Protein AF-0000000080771345 (afdb_homodimer)

Secondary structure (DSSP, 8-state):
-----HHHHHHHHHHHTT--GGGS----TTS-EEEEETTEEEEEEEEETTEEEEEEEEES-HHHHHHHHHHHHHHHHTS--TTBGGG--EEEEETTEEEEEEEBPGGGGSSHHHHHHHHHHHHHHHHHHHHHHH-/-----HHHHHHHHHHHTT--GGGS----TTS-EEEEETTEEEEEEEEETTEEEEEEEEES-HHHHHHHHHHHHHHHHTS--TTBGGG--EEEEETTEEEEEEEBPGGGGSSHHHHHHHHHHHHHHHHHHHHHHH-

Foldseek 3Di:
DCLPLVLVLQLLLCVVVVHHSVVFPDDGSQDWGWADDDPFFTWTWHDDPPWIKIKGWLDLQAVVLCVVQVVVVVVLQPDADDQAVVRGWDWDADNNTIMIMGTGDPVLSPHSNSVNVNVVSVVVSRVSVNVRSVD/DCLPQVLVLQLLLCVVVVHHSVVFPDDGLQDWGWADDDPFFTWIWHDDPPWIKIKGWLDLQAVVLCVVQVVVVVVLQPDADDQAVVRGWDWDADNNTIMIMGTGDPVLSPHSNSVNVVVVSVVVSRVSVNVRSVD

pLDDT: mean 89.93, std 12.5, range [26.98, 98.56]

Nearest PDB structures (foldseek):
  2fm8-assembly1_A  TM=9.573E-01  e=8.102E-16  Salmonella enterica subsp. enterica serovar Typhimurium
  2fm8-assembly1_B  TM=9.470E-01  e=8.871E-13  Salmonella enterica subsp. enterica serovar Typhimurium
  1ry9-assembly2_D  TM=8.891E-01  e=4.883E-12  Shigella flexneri
  2xga-assembly1_B  TM=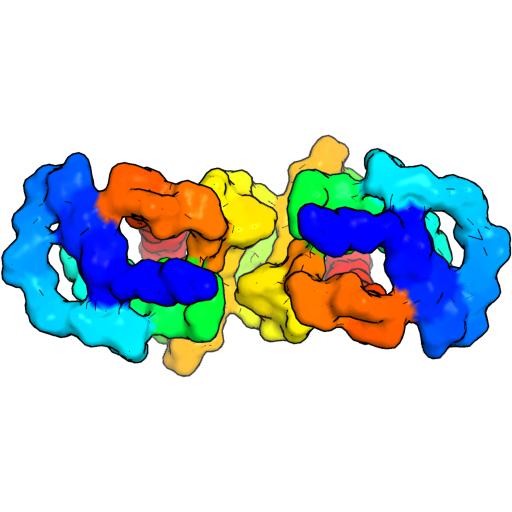8.847E-01  e=2.688E-11  Shigella flexneri
  2xga-assembly1_A  TM=8.914E-01  e=6.494E-11  Shigella flexneri

InterPro domains:
  IPR003065 Surface presentation of antigens protein SpaK [PF03519] (18-94)
  IPR003065 Surface presentation of antigens protein SpaK [PR01305] (18-31)
  IPR003065 Surface presentation of antigens protein SpaK [PR01305] (31-41)
  IPR003065 Surface presentation of antigens protein SpaK [PR01305] (41-55)
  IPR003065 Surface presentation of antigens protein SpaK [PR01305] (98-111)
  IPR003065 Surface presentation of antigens protein SpaK [PR01305] (111-123)

Solvent-accessible surface area (backbone atoms only — not comparable to full-atom values): 14423 Å² total; per-residue (Å²): 125,91,71,64,48,54,36,58,42,51,38,39,12,34,43,69,72,71,40,68,44,83,76,51,66,93,60,53,60,84,41,73,43,75,45,82,48,87,97,46,62,43,42,31,39,33,58,59,90,93,40,43,34,40,35,32,61,70,41,73,54,22,68,60,40,42,70,73,35,18,52,63,51,46,54,58,37,46,37,85,28,93,48,22,47,88,32,32,51,46,56,39,77,55,95,51,19,23,30,44,36,31,40,48,27,71,79,34,65,72,43,22,64,42,30,30,53,37,51,51,50,48,49,54,52,48,51,55,50,42,56,56,62,75,96,132,83,75,64,48,53,39,58,41,50,38,40,12,33,43,70,72,71,42,70,45,83,76,51,68,93,61,53,58,83,41,72,43,76,44,82,50,86,96,45,62,43,41,33,38,34,57,60,89,94,41,42,36,40,36,31,60,69,40,72,54,20,67,60,40,43,70,74,33,18,52,64,52,46,54,59,38,45,38,83,30,93,48,22,48,90,33,31,52,45,56,40,77,56,95,51,19,24,27,44,35,31,41,49,28,71,78,33,65,73,44,21,64,42,30,31,52,37,52,52,50,49,50,54,51,49,53,54,50,41,55,55,61,73,98

Radius of gyration: 19.74 Å; Cα contacts (8 Å, |Δi|>4): 468; chains: 2; bounding box: 44×57×41 Å

Structure (mmCIF, N/CA/C/O backbone):
data_AF-0000000080771345-model_v1
#
loop_
_entity.id
_entity.type
_entity.pdbx_description
1 polymer 'Surface presentation of antigens, secretory protein'
#
loop_
_atom_site.group_PDB
_atom_site.id
_atom_site.type_symbol
_atom_site.label_atom_id
_atom_site.label_alt_id
_atom_site.label_comp_id
_atom_site.label_asym_id
_atom_site.label_entity_id
_atom_site.label_seq_id
_atom_site.pdbx_PDB_ins_code
_atom_site.Cartn_x
_atom_site.Cartn_y
_atom_site.Cartn_z
_atom_site.occupancy
_atom_site.B_iso_or_equiv
_atom_site.auth_seq_id
_atom_site.auth_comp_id
_atom_site.auth_asym_id
_atom_site.auth_atom_id
_atom_site.pdbx_PDB_model_num
ATOM 1 N N . MET A 1 1 ? -24.156 6.449 2.49 1 27.22 1 MET A N 1
ATOM 2 C CA . MET A 1 1 ? -23.562 6.105 3.779 1 27.22 1 MET A CA 1
ATOM 3 C C . MET A 1 1 ? -22.734 7.27 4.32 1 27.22 1 MET A C 1
ATOM 5 O O . MET A 1 1 ? -22.438 8.227 3.596 1 27.22 1 MET A O 1
ATOM 9 N N . PHE A 1 2 ? -22 7.094 5.535 1 37.47 2 PHE A N 1
ATOM 10 C CA . PHE A 1 2 ? -21.469 8.086 6.465 1 37.47 2 PHE A CA 1
ATOM 11 C C . PHE A 1 2 ? -20.422 8.969 5.785 1 37.47 2 PHE A C 1
ATOM 13 O O . PHE A 1 2 ? -19.25 8.617 5.738 1 37.47 2 PHE A O 1
ATOM 20 N N . LYS A 1 3 ? -20.844 9.43 4.578 1 47.53 3 LYS A N 1
ATOM 21 C CA . LYS A 1 3 ? -19.938 10.383 3.943 1 47.53 3 LYS A CA 1
ATOM 22 C C . LYS A 1 3 ? -19.5 11.469 4.922 1 47.53 3 LYS A C 1
ATOM 24 O O . LYS A 1 3 ? -20.25 12.406 5.191 1 47.53 3 LYS A O 1
ATOM 29 N N . GLN A 1 4 ? -18.969 11.008 6.098 1 56.31 4 GLN A N 1
ATOM 30 C CA . GLN A 1 4 ? -18.516 11.969 7.098 1 56.31 4 GLN A CA 1
ATOM 31 C C . GLN A 1 4 ? -17.828 13.156 6.438 1 56.31 4 GLN A C 1
ATOM 33 O O . GLN A 1 4 ? -17.062 12.992 5.492 1 56.31 4 GLN A O 1
ATOM 38 N N . ASP A 1 5 ? -18.5 14.211 6.59 1 81 5 ASP A N 1
ATOM 39 C CA . ASP A 1 5 ? -17.891 15.516 6.355 1 81 5 ASP A CA 1
ATOM 40 C C . ASP A 1 5 ? -16.422 15.531 6.812 1 81 5 ASP A C 1
ATOM 42 O O . ASP A 1 5 ? -16.141 15.523 8.008 1 81 5 ASP A O 1
ATOM 46 N N . ILE A 1 6 ? -15.57 15.195 5.926 1 87.06 6 ILE A N 1
ATOM 47 C CA . ILE A 1 6 ? -14.156 15.102 6.254 1 87.06 6 ILE A CA 1
ATOM 48 C C . ILE A 1 6 ? -13.711 16.375 6.984 1 87.06 6 ILE A C 1
ATOM 50 O O . ILE A 1 6 ? -12.844 16.312 7.859 1 87.06 6 ILE A O 1
ATOM 54 N N . ALA A 1 7 ? -14.297 17.453 6.609 1 86.06 7 ALA A N 1
ATOM 55 C CA . ALA A 1 7 ? -13.984 18.719 7.293 1 86.06 7 ALA A CA 1
ATOM 56 C C . ALA A 1 7 ? -14.312 18.625 8.781 1 86.06 7 ALA A C 1
ATOM 58 O O . ALA A 1 7 ? -13.516 19.031 9.625 1 86.06 7 ALA A O 1
ATOM 59 N N . GLN A 1 8 ? -15.492 18.188 9.008 1 86.75 8 GLN A N 1
ATOM 60 C CA . GLN A 1 8 ? -15.914 18.031 10.398 1 86.75 8 GLN A CA 1
ATOM 61 C C . GLN A 1 8 ? -15.039 17.016 11.125 1 86.75 8 GLN A C 1
ATOM 63 O O . GLN A 1 8 ? -14.719 17.188 12.305 1 86.75 8 GLN A O 1
ATOM 68 N N . LEU A 1 9 ? -14.734 15.938 10.469 1 90.62 9 LEU A N 1
ATOM 69 C CA . LEU A 1 9 ? -13.867 14.922 11.055 1 90.62 9 LEU A CA 1
ATOM 70 C C . LEU A 1 9 ? -12.508 15.508 11.422 1 90.62 9 LEU A C 1
ATOM 72 O O . LEU A 1 9 ? -12 15.258 12.516 1 90.62 9 LEU A O 1
ATOM 76 N N . VAL A 1 10 ? -11.914 16.297 10.586 1 91.38 10 VAL A N 1
ATOM 77 C CA . VAL A 1 10 ? -10.617 16.922 10.82 1 91.38 10 VAL A CA 1
ATOM 78 C C . VAL A 1 10 ? -10.727 17.891 11.992 1 91.38 10 VAL A C 1
ATOM 80 O O . VAL A 1 10 ? -9.875 17.906 12.891 1 91.38 10 VAL A O 1
ATOM 83 N N . ARG A 1 11 ? -11.766 18.656 11.977 1 89.5 11 ARG A N 1
ATOM 84 C CA . ARG A 1 11 ? -11.984 19.594 13.07 1 89.5 11 ARG A CA 1
ATOM 85 C C . ARG A 1 11 ? -12.055 18.875 14.414 1 89.5 11 ARG A C 1
ATOM 87 O O . ARG A 1 11 ? -11.43 19.281 15.383 1 89.5 11 ARG A O 1
ATOM 94 N N . SER A 1 12 ? -12.836 17.875 14.43 1 90.88 12 SER A N 1
ATOM 95 C CA . SER A 1 12 ? -13 17.078 15.648 1 90.88 12 SER A CA 1
ATOM 96 C C . SER A 1 12 ? -11.68 16.453 16.094 1 90.88 12 SER A C 1
ATOM 98 O O . SER A 1 12 ? -11.375 16.406 17.281 1 90.88 12 SER A O 1
ATOM 100 N N . ALA A 1 13 ? -10.922 15.961 15.188 1 93.12 13 ALA A N 1
ATOM 101 C CA . ALA A 1 13 ? -9.617 15.375 15.484 1 93.12 13 ALA A CA 1
ATOM 102 C C . ALA A 1 13 ? -8.672 16.406 16.094 1 93.12 13 ALA A C 1
ATOM 104 O O . ALA A 1 13 ? -7.957 16.094 17.062 1 93.12 13 ALA A O 1
ATOM 105 N N . LEU A 1 14 ? -8.656 17.578 15.531 1 90.5 14 LEU A N 1
ATOM 106 C CA . LEU A 1 14 ? -7.785 18.625 16.047 1 90.5 14 LEU A CA 1
ATOM 107 C C . LEU A 1 14 ? -8.203 19.047 17.453 1 90.5 14 LEU A C 1
ATOM 109 O O . LEU A 1 14 ? -7.348 19.297 18.297 1 90.5 14 LEU A O 1
ATOM 113 N N . GLN A 1 15 ? -9.43 19.094 17.609 1 90.25 15 GLN A N 1
ATOM 114 C CA . GLN A 1 15 ? -9.93 19.391 18.953 1 90.25 15 GLN A CA 1
ATOM 115 C C . GLN A 1 15 ? -9.469 18.359 19.969 1 90.25 15 GLN A C 1
ATOM 117 O O . GLN A 1 15 ? -9.047 18.703 21.062 1 90.25 15 GLN A O 1
ATOM 122 N N . GLU A 1 16 ? -9.523 17.109 19.656 1 91.12 16 GLU A N 1
ATOM 123 C CA . GLU A 1 16 ? -9.062 16.031 20.5 1 91.12 16 GLU A CA 1
ATOM 124 C C . GLU A 1 16 ? -7.586 16.188 20.859 1 91.12 16 GLU A C 1
ATOM 126 O O . GLU A 1 16 ? -7.148 15.766 21.922 1 91.12 16 GLU A O 1
ATOM 131 N N . SER A 1 17 ? -6.855 16.781 19.969 1 88.44 17 SER A N 1
ATOM 132 C CA . SER A 1 17 ? -5.414 16.938 20.141 1 88.44 17 SER A CA 1
ATOM 133 C C . SER A 1 17 ? -5.078 18.219 20.875 1 88.44 17 SER A C 1
ATOM 135 O O . SER A 1 17 ? -3.906 18.516 21.125 1 88.44 17 SER A O 1
ATOM 137 N N . GLY A 1 18 ? -6.066 18.969 21.172 1 87.06 18 GLY A N 1
ATOM 138 C CA . GLY A 1 18 ? -5.859 20.203 21.891 1 87.06 18 GLY A CA 1
ATOM 139 C C . GLY A 1 18 ? -5.594 21.391 20.984 1 87.06 18 GLY A C 1
ATOM 140 O O . GLY A 1 18 ? -5.113 22.438 21.422 1 87.06 18 GLY A O 1
ATOM 141 N N . CYS A 1 19 ? -5.812 21.203 19.75 1 84.38 19 CYS A N 1
ATOM 142 C CA . CYS A 1 19 ? -5.652 22.281 18.781 1 84.38 19 CYS A CA 1
ATOM 143 C C . CYS A 1 19 ? -6.961 23.047 18.594 1 84.38 19 CYS A C 1
ATOM 145 O O . CYS A 1 19 ? -8.039 22.453 18.703 1 84.38 19 CYS A O 1
ATOM 147 N N . ASP A 1 20 ? -6.809 24.312 18.328 1 76.75 20 ASP A N 1
ATOM 148 C CA . ASP A 1 20 ? -7.98 25.141 18.078 1 76.75 20 ASP A CA 1
ATOM 149 C C . ASP A 1 20 ? -8.453 25 16.641 1 76.75 20 ASP A C 1
ATOM 151 O O . ASP A 1 20 ? -7.77 25.438 15.711 1 76.75 20 ASP A O 1
ATOM 155 N N . PRO A 1 21 ? -9.594 24.484 16.453 1 70.38 21 PRO A N 1
ATOM 156 C CA . PRO A 1 21 ? -10.078 24.25 15.094 1 70.38 21 PRO A CA 1
ATOM 157 C C . PRO A 1 21 ? -10.398 25.531 14.352 1 70.38 21 PRO A C 1
ATOM 159 O O . PRO A 1 21 ? -10.539 25.531 13.125 1 70.38 21 PRO A O 1
ATOM 162 N N . SER A 1 22 ? -10.617 26.562 15.078 1 68.25 22 SER A N 1
ATOM 163 C CA . SER A 1 22 ? -10.883 27.844 14.43 1 68.25 22 SER A CA 1
ATOM 164 C C . SER A 1 22 ? -9.742 28.234 13.484 1 68.25 22 SER A C 1
ATOM 166 O O . SER A 1 22 ? -9.906 29.109 12.633 1 68.25 22 SER A O 1
ATOM 168 N N . LEU A 1 23 ? -8.672 27.516 13.703 1 64.56 23 LEU A N 1
ATOM 169 C CA . LEU A 1 23 ? -7.516 27.766 12.852 1 64.56 23 LEU A CA 1
ATOM 170 C C . LEU A 1 23 ? -7.719 27.156 11.469 1 64.56 23 LEU A C 1
ATOM 172 O O . LEU A 1 23 ? -6.977 27.469 10.531 1 64.56 23 LEU A O 1
ATOM 176 N N . LEU A 1 24 ? -8.719 26.359 11.438 1 66.44 24 LEU A N 1
ATOM 177 C CA . LEU A 1 24 ? -9.055 25.766 10.148 1 66.44 24 LEU A CA 1
ATOM 178 C C . LEU A 1 24 ? -10.109 26.594 9.422 1 66.44 24 LEU A C 1
ATOM 180 O O . LEU A 1 24 ? -11.031 27.109 10.047 1 66.44 24 LEU A O 1
ATOM 184 N N . GLY A 1 25 ? -9.758 27.328 8.375 1 60.53 25 GLY A N 1
ATOM 185 C CA . GLY A 1 25 ? -10.789 28 7.605 1 60.53 25 GLY A CA 1
ATOM 186 C C . GLY A 1 25 ? -11.922 27.078 7.207 1 60.53 25 GLY A C 1
ATOM 187 O O . GLY A 1 25 ? -11.961 25.906 7.629 1 60.53 25 GLY A O 1
ATOM 188 N N . PRO A 1 26 ? -12.945 27.688 6.543 1 59.94 26 PRO A N 1
ATOM 189 C CA . PRO A 1 26 ? -14.047 26.875 6.027 1 59.94 26 PRO A CA 1
ATOM 190 C C . PRO A 1 26 ? -13.562 25.703 5.168 1 59.94 26 PRO A C 1
ATOM 192 O O . PRO A 1 26 ? -12.695 25.891 4.309 1 59.94 26 PRO A O 1
ATOM 195 N N . LEU A 1 27 ? -13.719 24.562 5.746 1 63.62 27 LEU A N 1
ATOM 196 C CA . LEU A 1 27 ? -13.312 23.359 5.012 1 63.62 27 LEU A CA 1
ATOM 197 C C . LEU A 1 27 ? -14.492 22.766 4.262 1 63.62 27 LEU A C 1
ATOM 199 O O . LEU A 1 27 ? -15.594 22.656 4.809 1 63.62 27 LEU A O 1
ATOM 203 N N . ASP A 1 28 ? -14.453 22.812 2.938 1 62.47 28 ASP A N 1
ATOM 204 C CA . ASP A 1 28 ? -15.477 22.109 2.166 1 62.47 28 ASP A CA 1
ATOM 205 C C . ASP A 1 28 ? -15.117 20.641 1.982 1 62.47 28 ASP A C 1
ATOM 207 O O . ASP A 1 28 ? -13.938 20.281 1.956 1 62.47 28 ASP A O 1
ATOM 211 N N . ASN A 1 29 ? -16.172 19.781 2.133 1 63.44 29 ASN A N 1
ATOM 212 C CA . ASN A 1 29 ? -16.047 18.328 2.033 1 63.44 29 ASN A CA 1
ATOM 213 C C . ASN A 1 29 ? -15.367 17.906 0.734 1 63.44 29 ASN A C 1
ATOM 215 O O . ASN A 1 29 ? -14.914 16.766 0.604 1 63.44 29 ASN A O 1
ATOM 219 N N . HIS A 1 30 ? -15.312 18.797 -0.207 1 66.56 30 HIS A N 1
ATOM 220 C CA . HIS A 1 30 ? -14.844 18.391 -1.527 1 66.56 30 HIS A CA 1
ATOM 221 C C . HIS A 1 30 ? -13.414 18.859 -1.771 1 66.56 30 HIS A C 1
ATOM 223 O O . HIS A 1 30 ? -12.812 18.531 -2.795 1 66.56 30 HIS A O 1
ATOM 229 N N . SER A 1 31 ? -12.938 19.5 -0.666 1 73.75 31 SER A N 1
ATOM 230 C CA . SER A 1 31 ? -11.617 20.078 -0.919 1 73.75 31 SER A CA 1
ATOM 231 C C . SER A 1 31 ? -10.539 19.359 -0.122 1 73.75 31 SER A C 1
ATOM 233 O O . SER A 1 31 ? -10.844 18.672 0.858 1 73.75 31 SER A O 1
ATOM 235 N N . THR A 1 32 ? -9.438 19.359 -0.693 1 86.12 32 THR A N 1
ATOM 236 C CA . THR A 1 32 ? -8.258 18.938 0.049 1 86.12 32 THR A CA 1
ATOM 237 C C . THR A 1 32 ? -7.945 19.906 1.181 1 86.12 32 THR A C 1
ATOM 239 O O . THR A 1 32 ? -7.906 21.125 0.969 1 86.12 32 THR A O 1
ATOM 242 N N . ILE A 1 33 ? -7.934 19.453 2.422 1 88.75 33 ILE A N 1
ATOM 243 C CA . ILE A 1 33 ? -7.559 20.234 3.596 1 88.75 33 ILE A CA 1
ATOM 244 C C . ILE A 1 33 ? -6.051 20.156 3.807 1 88.75 33 ILE A C 1
ATOM 246 O O . ILE A 1 33 ? -5.465 19.078 3.775 1 88.75 33 ILE A O 1
ATOM 250 N N . ALA A 1 34 ? -5.461 21.312 3.967 1 91 34 ALA A N 1
ATOM 251 C CA . ALA A 1 34 ? -4.031 21.359 4.266 1 91 34 ALA A CA 1
ATOM 252 C C . ALA A 1 34 ? -3.789 21.734 5.727 1 91 34 ALA A C 1
ATOM 254 O O . ALA A 1 34 ? -4.332 22.734 6.211 1 91 34 ALA A O 1
ATOM 255 N N . LEU A 1 35 ? -3.068 20.891 6.426 1 90.44 35 LEU A N 1
ATOM 256 C CA . LEU A 1 35 ? -2.641 21.172 7.793 1 90.44 35 LEU A CA 1
ATOM 257 C C . LEU A 1 35 ? -1.173 21.594 7.828 1 90.44 35 LEU A C 1
ATOM 259 O O . LEU A 1 35 ? -0.29 20.797 7.508 1 90.44 35 LEU A O 1
ATOM 263 N N . ASP A 1 36 ? -0.951 22.781 8.188 1 88 36 ASP A N 1
ATOM 264 C CA . ASP A 1 36 ? 0.416 23.297 8.242 1 88 36 ASP A CA 1
ATOM 265 C C . ASP A 1 36 ? 1.082 22.922 9.57 1 88 36 ASP A C 1
ATOM 267 O O . ASP A 1 36 ? 0.494 23.109 10.641 1 88 36 ASP A O 1
ATOM 271 N N . LEU A 1 37 ? 2.246 22.328 9.508 1 83.75 37 LEU A N 1
ATOM 272 C CA . LEU A 1 37 ? 3.014 21.891 10.664 1 83.75 37 LEU A CA 1
ATOM 273 C C . LEU A 1 37 ? 4.293 22.703 10.812 1 83.75 37 LEU A C 1
ATOM 275 O O . LEU A 1 37 ? 4.73 23.359 9.867 1 83.75 37 LEU A O 1
ATOM 279 N N . HIS A 1 38 ? 4.703 22.547 12.062 1 81.31 38 HIS A N 1
ATOM 280 C CA . HIS A 1 38 ? 5.965 23.25 12.297 1 81.31 38 HIS A CA 1
ATOM 281 C C . HIS A 1 38 ? 7.141 22.453 11.742 1 81.31 38 HIS A C 1
ATOM 283 O O . HIS A 1 38 ? 7.336 21.281 12.086 1 81.31 38 HIS A O 1
ATOM 289 N N . ASP A 1 39 ? 7.918 23.016 10.836 1 89 39 ASP A N 1
ATOM 290 C CA . ASP A 1 39 ? 9.195 22.531 10.328 1 89 39 ASP A CA 1
ATOM 291 C C . ASP A 1 39 ? 9.016 21.266 9.516 1 89 39 ASP A C 1
ATOM 293 O O . ASP A 1 39 ? 9.953 20.469 9.375 1 89 39 ASP A O 1
ATOM 297 N N . LEU A 1 40 ? 7.828 20.906 9.25 1 93.06 40 LEU A N 1
ATOM 298 C CA . LEU A 1 40 ? 7.527 19.75 8.391 1 93.06 40 LEU A CA 1
ATOM 299 C C . LEU A 1 40 ? 6.605 20.156 7.246 1 93.06 40 LEU A C 1
ATOM 301 O O . LEU A 1 40 ? 5.93 21.188 7.324 1 93.06 40 LEU A O 1
ATOM 305 N N . PRO A 1 41 ? 6.656 19.328 6.168 1 95.19 41 PRO A N 1
ATOM 306 C CA . PRO A 1 41 ? 5.684 19.594 5.102 1 95.19 41 PRO A CA 1
ATOM 307 C C . PRO A 1 41 ? 4.238 19.547 5.598 1 95.19 41 PRO A C 1
ATOM 309 O O . PRO A 1 41 ? 3.941 18.844 6.57 1 95.19 41 PRO A O 1
ATOM 312 N N . SER A 1 42 ? 3.391 20.281 4.887 1 94.06 42 SER A N 1
ATOM 313 C CA . SER A 1 42 ? 1.968 20.25 5.211 1 94.06 42 SER A CA 1
ATOM 314 C C . SER A 1 42 ? 1.381 18.859 4.977 1 94.06 42 SER A C 1
ATOM 316 O O . SER A 1 42 ? 1.728 18.188 4 1 94.06 42 SER A O 1
ATOM 318 N N . ILE A 1 43 ? 0.536 18.469 5.906 1 95.62 43 ILE A N 1
ATOM 319 C CA . ILE A 1 43 ? -0.26 17.266 5.684 1 95.62 43 ILE A CA 1
ATOM 320 C C . ILE A 1 43 ? -1.549 17.641 4.953 1 95.62 43 ILE A C 1
ATOM 322 O O . ILE A 1 43 ? -2.25 18.578 5.344 1 95.62 43 ILE A O 1
ATOM 326 N N . HIS A 1 44 ? -1.826 16.969 3.902 1 94.56 44 HIS A N 1
ATOM 327 C CA . HIS A 1 44 ? -3.068 17.141 3.158 1 94.56 44 HIS A CA 1
ATOM 328 C C . HIS A 1 44 ? -4.051 16.016 3.451 1 94.56 44 HIS A C 1
ATOM 330 O O . HIS A 1 44 ? -3.656 14.852 3.559 1 94.56 44 HIS A O 1
ATOM 336 N N . VAL A 1 45 ? -5.277 16.391 3.607 1 94.25 45 VAL A N 1
ATOM 337 C CA . VAL A 1 45 ? -6.375 15.453 3.824 1 94.25 45 VAL A CA 1
ATOM 338 C C . VAL A 1 45 ? -7.402 15.594 2.705 1 94.25 45 VAL A C 1
ATOM 340 O O . VAL A 1 45 ? -7.902 16.688 2.451 1 94.25 45 VAL A O 1
ATOM 343 N N . ALA A 1 46 ? -7.684 14.484 2.043 1 92 46 ALA A N 1
ATOM 344 C CA . ALA A 1 46 ? -8.656 14.57 0.954 1 92 46 ALA A CA 1
ATOM 345 C C . ALA A 1 46 ? -9.578 13.352 0.949 1 92 46 ALA A C 1
ATOM 347 O O . ALA A 1 46 ? -9.133 12.227 1.202 1 92 46 ALA A O 1
ATOM 348 N N . ALA A 1 47 ? -10.766 13.672 0.684 1 89.19 47 ALA A N 1
ATOM 349 C CA . ALA A 1 47 ? -11.742 12.617 0.423 1 89.19 47 ALA A CA 1
ATOM 350 C C . ALA A 1 47 ? -11.898 12.367 -1.075 1 89.19 47 ALA A C 1
ATOM 352 O O . ALA A 1 47 ? -12.07 13.305 -1.853 1 89.19 47 ALA A O 1
ATOM 353 N N . GLN A 1 48 ? -11.617 11.234 -1.508 1 83.75 48 GLN A N 1
ATOM 354 C CA . GLN A 1 48 ? -11.828 10.812 -2.889 1 83.75 48 GLN A CA 1
ATOM 355 C C . GLN A 1 48 ? -12.789 9.625 -2.957 1 83.75 48 GLN A C 1
ATOM 357 O O . GLN A 1 48 ? -12.391 8.492 -2.695 1 83.75 48 GLN A O 1
ATOM 362 N N . ASP A 1 49 ? -14.031 9.891 -3.332 1 77.5 49 ASP A N 1
ATOM 363 C CA . ASP A 1 49 ? -15.086 8.883 -3.314 1 77.5 49 ASP A CA 1
ATOM 364 C C . ASP A 1 49 ? -15.305 8.344 -1.904 1 77.5 49 ASP A C 1
ATOM 366 O O . ASP A 1 49 ? -15.633 9.102 -0.986 1 77.5 49 ASP A O 1
ATOM 370 N N . ASP A 1 50 ? -15.039 7.137 -1.662 1 78.69 50 ASP A N 1
ATOM 371 C CA . ASP A 1 50 ? -15.305 6.555 -0.349 1 78.69 50 ASP A CA 1
ATOM 372 C C . ASP A 1 50 ? -14.008 6.391 0.449 1 78.69 50 ASP A C 1
ATOM 374 O O . ASP A 1 50 ? -14.016 5.793 1.526 1 78.69 50 ASP A O 1
ATOM 378 N N . ASP A 1 51 ? -13.008 7.047 -0.093 1 89.94 51 ASP A N 1
ATOM 379 C CA . ASP A 1 51 ? -11.703 6.883 0.539 1 89.94 51 ASP A CA 1
ATOM 380 C C . ASP A 1 51 ? -11.203 8.203 1.12 1 89.94 51 ASP A C 1
ATOM 382 O O . ASP A 1 51 ? -11.578 9.281 0.646 1 89.94 51 ASP A O 1
ATOM 386 N N . VAL A 1 52 ? -10.523 8.117 2.223 1 94.31 52 VAL A N 1
ATOM 387 C CA . VAL A 1 52 ? -9.844 9.289 2.781 1 94.31 52 VAL A CA 1
ATOM 388 C C . VAL A 1 52 ? -8.336 9.078 2.727 1 94.31 52 VAL A C 1
ATOM 390 O O . VAL A 1 52 ? -7.824 8.047 3.164 1 94.31 52 VAL A O 1
ATOM 393 N N . TRP A 1 53 ? -7.699 10.07 2.193 1 96.44 53 TRP A N 1
ATOM 394 C CA . TRP A 1 53 ? -6.258 9.992 2.002 1 96.44 53 TRP A CA 1
ATOM 395 C C . TRP A 1 53 ? -5.539 11.055 2.83 1 96.44 53 TRP A C 1
ATOM 397 O O . TRP A 1 53 ? -6.008 12.188 2.939 1 96.44 53 TRP A O 1
ATOM 407 N N . LEU A 1 54 ? -4.426 10.68 3.404 1 97.19 54 LEU A N 1
ATOM 408 C CA . LEU A 1 54 ? -3.414 11.594 3.924 1 97.19 54 LEU A CA 1
ATOM 409 C C . LEU A 1 54 ? -2.172 11.594 3.037 1 97.19 54 LEU A C 1
ATOM 411 O O . LEU A 1 54 ? -1.72 10.539 2.6 1 97.19 54 LEU A O 1
ATOM 415 N N . TRP A 1 55 ? -1.649 12.742 2.738 1 97.88 55 TRP A N 1
ATOM 416 C CA . TRP A 1 55 ? -0.397 12.75 1.988 1 97.88 55 TRP A CA 1
ATOM 417 C C . TRP A 1 55 ? 0.388 14.031 2.264 1 97.88 55 TRP A C 1
ATOM 419 O O . TRP A 1 55 ? -0.161 15.008 2.783 1 97.88 55 TRP A O 1
ATOM 429 N N . ALA A 1 56 ? 1.673 14.008 2.051 1 97.56 56 ALA A N 1
ATOM 430 C CA . ALA A 1 56 ? 2.596 15.133 2.189 1 97.56 56 ALA A CA 1
ATOM 431 C C . ALA A 1 56 ? 3.74 15.031 1.187 1 97.56 56 ALA A C 1
ATOM 433 O O . ALA A 1 56 ? 4.176 13.93 0.845 1 97.56 56 ALA A O 1
ATOM 434 N N . THR A 1 57 ? 4.141 16.141 0.723 1 97.69 57 THR A N 1
ATOM 435 C CA . THR A 1 57 ? 5.293 16.172 -0.168 1 97.69 57 THR A CA 1
ATOM 436 C C . THR A 1 57 ? 6.594 16.125 0.629 1 97.69 57 THR A C 1
ATOM 438 O O . THR A 1 57 ? 6.867 17 1.441 1 97.69 57 THR A O 1
ATOM 441 N N . LEU A 1 58 ? 7.406 15.125 0.357 1 97.69 58 LEU A N 1
ATOM 442 C CA . LEU A 1 58 ? 8.656 14.961 1.086 1 97.69 58 LEU A CA 1
ATOM 443 C C . LEU A 1 58 ? 9.75 15.852 0.503 1 97.69 58 LEU A C 1
ATOM 445 O O . LEU A 1 58 ? 10.555 16.422 1.244 1 97.69 58 LEU A O 1
ATOM 449 N N . THR A 1 59 ? 9.766 15.938 -0.751 1 96.88 59 THR A N 1
ATOM 450 C CA . THR A 1 59 ? 10.773 16.719 -1.465 1 96.88 59 THR A CA 1
ATOM 451 C C . THR A 1 59 ? 10.336 16.984 -2.9 1 96.88 59 THR A C 1
ATOM 453 O O . THR A 1 59 ? 9.555 16.219 -3.471 1 96.88 59 THR A O 1
ATOM 456 N N . GLU A 1 60 ? 10.844 18.016 -3.49 1 95.88 60 GLU A N 1
ATOM 457 C CA . GLU A 1 60 ? 10.594 18.344 -4.891 1 95.88 60 GLU A CA 1
ATOM 458 C C . GLU A 1 60 ? 11.57 17.625 -5.812 1 95.88 60 GLU A C 1
ATOM 460 O O . GLU A 1 60 ? 11.43 17.672 -7.035 1 95.88 60 GLU A O 1
ATOM 465 N N . HIS A 1 61 ? 12.5 16.953 -5.191 1 95.56 61 HIS A N 1
ATOM 466 C CA . HIS A 1 61 ? 13.508 16.203 -5.93 1 95.56 61 HIS A CA 1
ATOM 467 C C . HIS A 1 61 ? 13.305 14.695 -5.762 1 95.56 61 HIS A C 1
ATOM 469 O O . HIS A 1 61 ? 14.203 14 -5.289 1 95.56 61 HIS A O 1
ATOM 475 N N . GLY A 1 62 ? 12.211 14.305 -6.25 1 95.31 62 GLY A N 1
ATOM 476 C CA . GLY A 1 62 ? 11.75 12.945 -5.996 1 95.31 62 GLY A CA 1
ATOM 477 C C . GLY A 1 62 ? 12.656 11.891 -6.598 1 95.31 62 GLY A C 1
ATOM 478 O O . GLY A 1 62 ? 13.062 10.945 -5.914 1 95.31 62 GLY A O 1
ATOM 479 N N . ASP A 1 63 ? 13.016 12.078 -7.871 1 94.38 63 ASP A N 1
ATOM 480 C CA . ASP A 1 63 ? 13.828 11.078 -8.555 1 94.38 63 ASP A CA 1
ATOM 481 C C . ASP A 1 63 ? 15.172 10.883 -7.852 1 94.38 63 ASP A C 1
ATOM 483 O O . ASP A 1 63 ? 15.617 9.75 -7.66 1 94.38 63 ASP A O 1
ATOM 487 N N . ALA A 1 64 ? 15.711 11.945 -7.527 1 94.44 64 ALA A N 1
ATOM 488 C CA . ALA A 1 64 ? 17 11.883 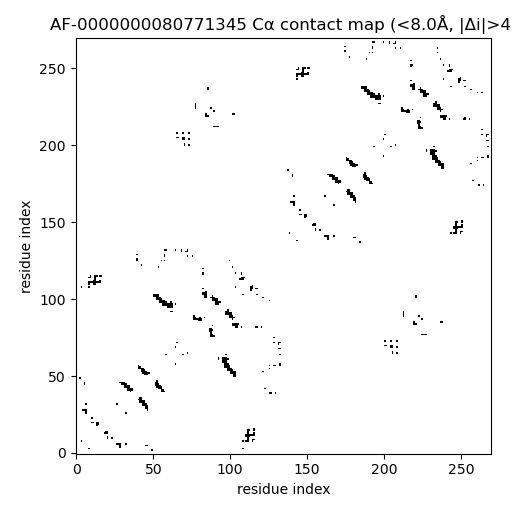-6.848 1 94.44 64 ALA A CA 1
ATOM 489 C C . ALA A 1 64 ? 16.891 11.211 -5.484 1 94.44 64 ALA A C 1
ATOM 491 O O . ALA A 1 64 ? 17.734 10.398 -5.109 1 94.44 64 ALA A O 1
ATOM 492 N N . ALA A 1 65 ? 15.836 11.57 -4.73 1 94.5 65 ALA A N 1
ATOM 493 C CA . ALA A 1 65 ? 15.625 10.984 -3.406 1 94.5 65 ALA A CA 1
ATOM 494 C C . ALA A 1 65 ? 15.453 9.477 -3.494 1 94.5 65 ALA A C 1
ATOM 496 O O . ALA A 1 65 ? 16.062 8.727 -2.723 1 94.5 65 ALA A O 1
ATOM 497 N N . VAL A 1 66 ? 14.695 9.055 -4.418 1 93.5 66 VAL A N 1
ATOM 498 C CA . VAL A 1 66 ? 14.43 7.633 -4.605 1 93.5 66 VAL A CA 1
ATOM 499 C C . VAL A 1 66 ? 15.727 6.914 -4.977 1 93.5 66 VAL A C 1
ATOM 501 O O . VAL A 1 66 ? 16.047 5.871 -4.41 1 93.5 66 VAL A O 1
ATOM 504 N N . ALA A 1 67 ? 16.438 7.453 -5.875 1 91.38 67 ALA A N 1
ATOM 505 C CA . ALA A 1 67 ? 17.688 6.844 -6.328 1 91.38 67 ALA A CA 1
ATOM 506 C C . ALA A 1 67 ? 18.688 6.734 -5.184 1 91.38 67 ALA A C 1
ATOM 508 O O . ALA A 1 67 ? 19.406 5.738 -5.066 1 91.38 67 ALA A O 1
ATOM 509 N N . GLN A 1 68 ? 18.672 7.727 -4.41 1 94.19 68 GLN A N 1
ATOM 510 C CA . GLN A 1 68 ? 19.719 7.828 -3.396 1 94.19 68 GLN A CA 1
ATOM 511 C C . GLN A 1 68 ? 19.312 7.109 -2.111 1 94.19 68 GLN A C 1
ATOM 513 O O . GLN A 1 68 ? 20.172 6.641 -1.358 1 94.19 68 GLN A O 1
ATOM 518 N N . ARG A 1 69 ? 18 6.996 -1.848 1 96.38 69 ARG A N 1
ATOM 519 C CA . ARG A 1 69 ? 17.562 6.559 -0.526 1 96.38 69 ARG A CA 1
ATOM 520 C C . ARG A 1 69 ? 16.625 5.367 -0.628 1 96.38 69 ARG A C 1
ATOM 522 O O . ARG A 1 69 ? 15.883 5.066 0.316 1 96.38 69 ARG A O 1
ATOM 529 N N . ALA A 1 70 ? 16.672 4.66 -1.702 1 96.44 70 ALA A N 1
ATOM 530 C CA . ALA A 1 70 ? 15.688 3.611 -1.981 1 96.44 70 ALA A CA 1
ATOM 531 C C . ALA A 1 70 ? 15.695 2.547 -0.887 1 96.44 70 ALA A C 1
ATOM 533 O O . ALA A 1 70 ? 14.641 2.148 -0.394 1 96.44 70 ALA A O 1
ATOM 534 N N . PRO A 1 71 ? 16.922 2.074 -0.437 1 95.19 71 PRO A N 1
ATOM 535 C CA . PRO A 1 71 ? 16.891 1.024 0.583 1 95.19 71 PRO A CA 1
ATOM 536 C C . PRO A 1 71 ? 16.219 1.479 1.877 1 95.19 71 PRO A C 1
ATOM 538 O O . PRO A 1 71 ? 15.43 0.735 2.463 1 95.19 71 PRO A O 1
ATOM 541 N N . GLU A 1 72 ? 16.484 2.619 2.314 1 95.88 72 GLU A N 1
ATOM 542 C CA . GLU A 1 72 ? 15.914 3.145 3.551 1 95.88 72 GLU A CA 1
ATOM 543 C C . GLU A 1 72 ? 14.422 3.424 3.395 1 95.88 72 GLU A C 1
ATOM 545 O O . GLU A 1 72 ? 13.633 3.158 4.309 1 95.88 72 GLU A O 1
ATOM 550 N N . LEU A 1 73 ? 14.094 4.004 2.211 1 97.25 73 LEU A N 1
ATOM 551 C CA . LEU A 1 73 ? 12.695 4.301 1.951 1 97.25 73 LEU A CA 1
ATOM 552 C C . LEU A 1 73 ? 11.875 3.016 1.874 1 97.25 73 LEU A C 1
ATOM 554 O O . LEU A 1 73 ? 10.781 2.936 2.445 1 97.25 73 LEU A O 1
ATOM 558 N N . LEU A 1 74 ? 12.406 2.035 1.171 1 97.44 74 LEU A N 1
ATOM 559 C CA . LEU A 1 74 ? 11.727 0.75 1.062 1 97.44 74 LEU A CA 1
ATOM 560 C C . LEU A 1 74 ? 11.539 0.115 2.438 1 97.44 74 LEU A C 1
ATOM 562 O O . LEU A 1 74 ? 10.477 -0.434 2.732 1 97.44 74 LEU A O 1
ATOM 566 N N . ALA A 1 75 ? 12.531 0.162 3.258 1 95.5 75 ALA A N 1
ATOM 567 C CA . ALA A 1 75 ? 12.453 -0.377 4.613 1 95.5 75 ALA A CA 1
ATOM 568 C C . ALA A 1 75 ? 11.328 0.289 5.402 1 95.5 75 ALA A C 1
ATOM 570 O O . ALA A 1 75 ? 10.602 -0.376 6.145 1 95.5 75 ALA A O 1
ATOM 571 N N . LEU A 1 76 ? 11.172 1.554 5.281 1 96.44 76 LEU A N 1
ATOM 572 C CA . LEU A 1 76 ? 10.109 2.287 5.965 1 96.44 76 LEU A CA 1
ATOM 573 C C . LEU A 1 76 ? 8.742 1.849 5.469 1 96.44 76 LEU A C 1
ATOM 575 O O . LEU A 1 76 ? 7.812 1.685 6.266 1 96.44 76 LEU A O 1
ATOM 579 N N . LEU A 1 77 ? 8.664 1.654 4.152 1 97.62 77 LEU A N 1
ATOM 580 C CA . LEU A 1 77 ? 7.387 1.269 3.566 1 97.62 77 LEU A CA 1
ATOM 581 C C . LEU A 1 77 ? 6.988 -0.134 4.012 1 97.62 77 LEU A C 1
ATOM 583 O O . LEU A 1 77 ? 5.809 -0.494 3.953 1 97.62 77 LEU A O 1
ATOM 587 N N . MET A 1 78 ? 7.91 -0.965 4.367 1 97.38 78 MET A N 1
ATOM 588 C CA . MET A 1 78 ? 7.621 -2.352 4.715 1 97.38 78 MET A CA 1
ATOM 589 C C . MET A 1 78 ? 7.289 -2.482 6.199 1 97.38 78 MET A C 1
ATOM 591 O O . MET A 1 78 ? 6.949 -3.568 6.668 1 97.38 78 MET A O 1
ATOM 595 N N . GLN A 1 79 ? 7.324 -1.43 6.949 1 96.62 79 GLN A N 1
ATOM 596 C CA . GLN A 1 79 ? 6.895 -1.428 8.344 1 96.62 79 GLN A CA 1
ATOM 597 C C . GLN A 1 79 ? 5.371 -1.38 8.445 1 96.62 79 GLN A C 1
ATOM 599 O O . GLN A 1 79 ? 4.707 -0.762 7.613 1 96.62 79 GLN A O 1
ATOM 604 N N . ASP A 1 80 ? 4.926 -2.043 9.523 1 96.81 80 ASP A N 1
ATOM 605 C CA . ASP A 1 80 ? 3.482 -2.035 9.75 1 96.81 80 ASP A CA 1
ATOM 606 C C . ASP A 1 80 ? 2.982 -0.629 10.07 1 96.81 80 ASP A C 1
ATOM 608 O O . ASP A 1 80 ? 3.652 0.125 10.781 1 96.81 80 ASP A O 1
ATOM 612 N N . CYS A 1 81 ? 1.86 -0.299 9.508 1 97.75 81 CYS A N 1
ATOM 613 C CA . CYS A 1 81 ? 1.173 0.964 9.75 1 97.75 81 CYS A CA 1
ATOM 614 C C . CYS A 1 81 ? -0.283 0.727 10.133 1 97.75 81 CYS A C 1
ATOM 616 O O . CYS A 1 81 ? -1.131 0.51 9.266 1 97.75 81 CYS A O 1
ATOM 618 N N . GLY A 1 82 ? -0.613 0.913 11.352 1 97.25 82 GLY A N 1
ATOM 619 C CA . GLY A 1 82 ? -1.888 0.493 11.906 1 97.25 82 GLY A CA 1
ATOM 620 C C . GLY A 1 82 ? -3.053 1.348 11.445 1 97.25 82 GLY A C 1
ATOM 621 O O . GLY A 1 82 ? -4.207 0.927 11.523 1 97.25 82 GLY A O 1
ATOM 622 N N . TYR A 1 83 ? -2.836 2.535 11.016 1 97.88 83 TYR A N 1
ATOM 623 C CA . TYR A 1 83 ? -3.922 3.432 10.641 1 97.88 83 TYR A CA 1
ATOM 624 C C . TYR A 1 83 ? -4.156 3.396 9.133 1 97.88 83 TYR A C 1
ATOM 626 O O . TYR A 1 83 ? -5.137 3.955 8.633 1 97.88 83 TYR A O 1
ATOM 634 N N . ALA A 1 84 ? -3.289 2.775 8.328 1 98.12 84 ALA A N 1
ATOM 635 C CA . ALA A 1 84 ? -3.381 2.719 6.867 1 98.12 84 ALA A CA 1
ATOM 636 C C . ALA A 1 84 ? -4.109 1.457 6.414 1 98.12 84 ALA A C 1
ATOM 638 O O . ALA A 1 84 ? -3.855 0.366 6.93 1 98.12 84 ALA A O 1
ATOM 639 N N . GLN A 1 85 ? -5.004 1.647 5.488 1 95.75 85 GLN A N 1
ATOM 640 C CA . GLN A 1 85 ? -5.621 0.482 4.863 1 95.75 85 GLN A CA 1
ATOM 641 C C . GLN A 1 85 ? -4.574 -0.392 4.18 1 95.75 85 GLN A C 1
ATOM 643 O O . GLN A 1 85 ? -3.701 0.115 3.471 1 95.75 85 GLN A O 1
ATOM 648 N N . GLY A 1 86 ? -4.668 -1.736 4.445 1 94.44 86 GLY A N 1
ATOM 649 C CA . GLY A 1 86 ? -3.643 -2.631 3.934 1 94.44 86 GLY A CA 1
ATOM 650 C C . GLY A 1 86 ? -2.42 -2.713 4.828 1 94.44 86 GLY A C 1
ATOM 651 O O . GLY A 1 86 ? -1.543 -3.553 4.617 1 94.44 86 GLY A O 1
ATOM 652 N N . GLY A 1 87 ? -2.268 -1.742 5.68 1 96.56 87 GLY A N 1
ATOM 653 C CA . GLY A 1 87 ? -1.266 -1.838 6.73 1 96.56 87 GLY A CA 1
ATOM 654 C C . GLY A 1 87 ? 0.085 -1.282 6.32 1 96.56 87 GLY A C 1
ATOM 655 O O . GLY A 1 87 ? 1.1 -1.568 6.957 1 96.56 87 GLY A O 1
ATOM 656 N N . ARG A 1 88 ? 0.112 -0.532 5.227 1 97.31 88 ARG A N 1
ATOM 657 C CA . ARG A 1 88 ? 1.395 -0.005 4.77 1 97.31 88 ARG A CA 1
ATOM 658 C C . ARG A 1 88 ? 1.239 1.406 4.211 1 97.31 88 ARG A C 1
ATOM 660 O O . ARG A 1 88 ? 0.194 1.749 3.656 1 97.31 88 ARG A O 1
ATOM 667 N N . LEU A 1 89 ? 2.332 2.184 4.352 1 98.56 89 LEU A N 1
ATOM 668 C CA . LEU A 1 89 ? 2.436 3.475 3.68 1 98.56 89 LEU A CA 1
ATOM 669 C C . LEU A 1 89 ? 2.791 3.297 2.209 1 98.56 89 LEU A C 1
ATOM 671 O O . LEU A 1 89 ? 3.188 2.207 1.788 1 98.56 89 LEU A O 1
ATOM 675 N N . GLN A 1 90 ? 2.582 4.371 1.468 1 98.19 90 GLN A N 1
ATOM 676 C CA . GLN A 1 90 ? 2.939 4.359 0.053 1 98.19 90 GLN A CA 1
ATOM 677 C C . GLN A 1 90 ? 3.734 5.605 -0.325 1 98.19 90 GLN A C 1
ATOM 679 O O . GLN A 1 90 ? 3.633 6.641 0.339 1 98.19 90 GLN A O 1
ATOM 684 N N . LEU A 1 91 ? 4.477 5.488 -1.348 1 98.25 91 LEU A N 1
ATOM 685 C CA . LEU A 1 91 ? 5.148 6.625 -1.967 1 98.25 91 LEU A CA 1
ATOM 686 C C . LEU A 1 91 ? 4.652 6.84 -3.391 1 98.25 91 LEU A C 1
ATOM 688 O O . LEU A 1 91 ? 4.254 5.887 -4.066 1 98.25 91 LEU A O 1
ATOM 692 N N . ALA A 1 92 ? 4.668 8.047 -3.818 1 97.5 92 ALA A N 1
ATOM 693 C CA . ALA A 1 92 ? 4.293 8.398 -5.184 1 97.5 92 ALA A CA 1
ATOM 69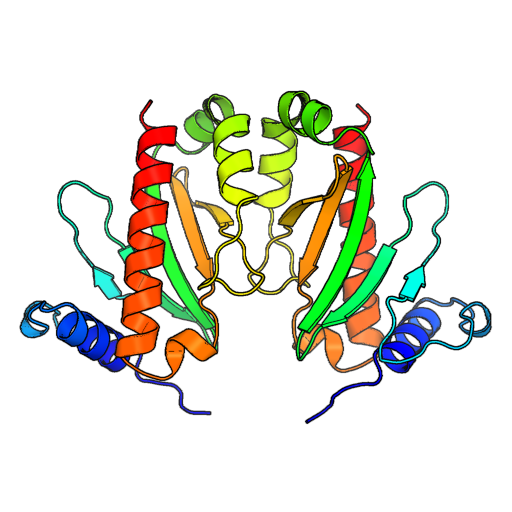4 C C . ALA A 1 92 ? 5.172 9.523 -5.723 1 97.5 92 ALA A C 1
ATOM 696 O O . ALA A 1 92 ? 5.602 10.398 -4.969 1 97.5 92 ALA A O 1
ATOM 697 N N . LEU A 1 93 ? 5.395 9.422 -6.969 1 96.06 93 LEU A N 1
ATOM 698 C CA . LEU A 1 93 ? 6.023 10.531 -7.684 1 96.06 93 LEU A CA 1
ATOM 699 C C . LEU A 1 93 ? 4.988 11.336 -8.461 1 96.06 93 LEU A C 1
ATOM 701 O O . LEU A 1 93 ? 4.281 10.789 -9.305 1 96.06 93 LEU A O 1
ATOM 705 N N . ASN A 1 94 ? 4.852 12.516 -8.102 1 94.94 94 ASN A N 1
ATOM 706 C CA . ASN A 1 94 ? 3.906 13.414 -8.758 1 94.94 94 ASN A CA 1
ATOM 707 C C . ASN A 1 94 ? 4.582 14.711 -9.211 1 94.94 94 ASN A C 1
ATOM 709 O O . ASN A 1 94 ? 4.949 15.539 -8.383 1 94.94 94 ASN A O 1
ATOM 713 N N . GLU A 1 95 ? 4.695 14.883 -10.523 1 94.31 95 GLU A N 1
ATOM 714 C CA . GLU A 1 95 ? 5.301 16.078 -11.102 1 94.31 95 GLU A CA 1
ATOM 715 C C . GLU A 1 95 ? 6.68 16.344 -10.508 1 94.31 95 GLU A C 1
ATOM 717 O O . GLU A 1 95 ? 6.969 17.469 -10.07 1 94.31 95 GLU A O 1
ATOM 722 N N . GLY A 1 96 ? 7.445 15.305 -10.367 1 94.19 96 GLY A N 1
ATOM 723 C CA . GLY A 1 96 ? 8.82 15.414 -9.906 1 94.19 96 GLY A CA 1
ATOM 724 C C . GLY A 1 96 ? 8.945 15.391 -8.391 1 94.19 96 GLY A C 1
ATOM 725 O O . GLY A 1 96 ? 10.047 15.273 -7.859 1 94.19 96 GLY A O 1
ATOM 726 N N . ALA A 1 97 ? 7.852 15.508 -7.68 1 97.25 97 ALA A N 1
ATOM 727 C CA . ALA A 1 97 ? 7.875 15.508 -6.223 1 97.25 97 ALA A CA 1
ATOM 728 C C . ALA A 1 97 ? 7.602 14.109 -5.668 1 97.25 97 ALA A C 1
ATOM 730 O O . ALA A 1 97 ? 6.781 13.375 -6.215 1 97.25 97 ALA A O 1
ATOM 731 N N . LEU A 1 98 ? 8.336 13.805 -4.637 1 97.94 98 LEU A N 1
ATOM 732 C CA . LEU A 1 98 ? 8.086 12.57 -3.906 1 97.94 98 LEU A CA 1
ATOM 733 C C . LEU A 1 98 ? 7.094 12.805 -2.77 1 97.94 98 LEU A C 1
ATOM 735 O O . LEU A 1 98 ? 7.297 13.688 -1.939 1 97.94 98 LEU A O 1
ATOM 739 N N . GLU A 1 99 ? 6.062 12.016 -2.777 1 98.31 99 GLU A N 1
ATOM 740 C CA . GLU A 1 99 ? 5.012 12.18 -1.779 1 98.31 99 GLU A CA 1
ATOM 741 C C . GLU A 1 99 ? 4.832 10.914 -0.95 1 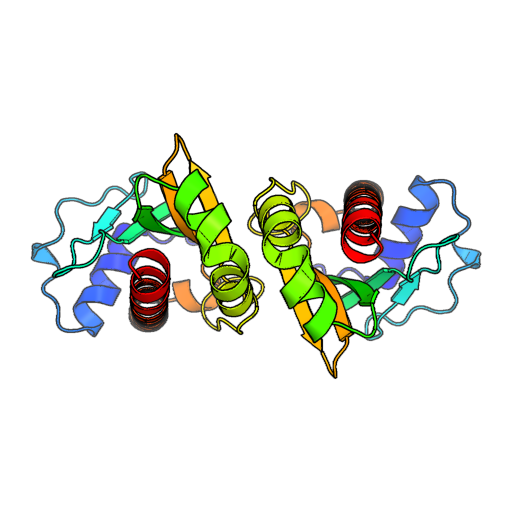98.31 99 GLU A C 1
ATOM 743 O O . GLU A 1 99 ? 4.91 9.805 -1.479 1 98.31 99 GLU A O 1
ATOM 748 N N . LEU A 1 100 ? 4.676 11.141 0.338 1 98.56 100 LEU A N 1
ATOM 749 C CA . LEU A 1 100 ? 4.211 10.086 1.239 1 98.56 100 LEU A CA 1
ATOM 750 C C . LEU A 1 100 ? 2.688 10.078 1.326 1 98.56 100 LEU A C 1
ATOM 752 O O . LEU A 1 100 ? 2.064 11.133 1.464 1 98.56 100 LEU A O 1
ATOM 756 N N . ARG A 1 101 ? 2.104 8.859 1.265 1 98.19 101 ARG A N 1
ATOM 757 C CA . ARG A 1 101 ? 0.647 8.773 1.271 1 98.19 101 ARG A CA 1
ATOM 758 C C . ARG A 1 101 ? 0.17 7.59 2.109 1 98.19 101 ARG A C 1
ATOM 760 O O . ARG A 1 101 ? 0.897 6.609 2.279 1 98.19 101 ARG A O 1
ATOM 767 N N . ALA A 1 102 ? -1.016 7.688 2.582 1 98.5 102 ALA A N 1
ATOM 768 C CA . ALA A 1 102 ? -1.699 6.613 3.299 1 98.5 102 ALA A CA 1
ATOM 769 C C . ALA A 1 102 ? -3.203 6.652 3.041 1 98.5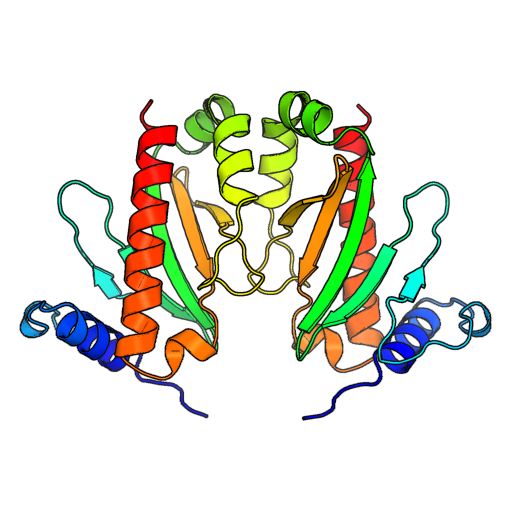 102 ALA A C 1
ATOM 771 O O . ALA A 1 102 ? -3.824 7.715 3.113 1 98.5 102 ALA A O 1
ATOM 772 N N . LEU A 1 103 ? -3.764 5.586 2.617 1 97.62 103 LEU A N 1
ATOM 773 C CA . LEU A 1 103 ? -5.211 5.395 2.641 1 97.62 103 LEU A CA 1
ATOM 774 C C . LEU A 1 103 ? -5.688 5.047 4.047 1 97.62 103 LEU A C 1
ATOM 776 O O . LEU A 1 103 ? -5.312 4.012 4.598 1 97.62 103 LEU A O 1
ATOM 780 N N . VAL A 1 104 ? -6.547 5.863 4.594 1 97.38 104 VAL A N 1
ATOM 781 C CA . VAL A 1 104 ? -6.91 5.719 6 1 97.38 104 VAL A CA 1
ATOM 782 C C . VAL A 1 104 ? -7.914 4.582 6.16 1 97.38 104 VAL A C 1
ATOM 784 O O . VAL A 1 104 ? -8.867 4.477 5.387 1 97.38 104 VAL A O 1
ATOM 787 N N . ARG A 1 105 ? -7.707 3.77 7.168 1 96.44 105 ARG A N 1
ATOM 788 C CA . ARG A 1 105 ? -8.641 2.688 7.48 1 96.44 105 ARG A CA 1
ATOM 789 C C . ARG A 1 105 ? -10.016 3.236 7.84 1 96.44 105 ARG A C 1
ATOM 791 O O . ARG A 1 105 ? -10.125 4.301 8.453 1 96.44 105 ARG A O 1
ATOM 798 N N . SER A 1 106 ? -10.977 2.443 7.617 1 93.06 106 SER A N 1
ATOM 799 C CA . SER A 1 106 ? -12.359 2.842 7.863 1 93.06 106 SER A CA 1
ATOM 800 C C . SER A 1 106 ? -12.617 3.043 9.352 1 93.06 106 SER A C 1
ATOM 802 O O . SER A 1 106 ? -13.391 3.924 9.742 1 93.06 106 SER A O 1
ATOM 804 N N . ASP A 1 107 ? -12.023 2.203 10.188 1 94.75 107 ASP A N 1
ATOM 805 C CA . ASP A 1 107 ? -12.273 2.293 11.617 1 94.75 107 ASP A CA 1
ATOM 806 C C . ASP A 1 107 ? -11.641 3.549 12.211 1 94.75 107 ASP A C 1
ATOM 808 O O . ASP A 1 107 ? -11.977 3.957 13.328 1 94.75 107 ASP A O 1
ATOM 812 N N . ARG A 1 108 ? -10.695 4.16 11.523 1 96.75 108 ARG A N 1
ATOM 813 C CA . ARG A 1 108 ? -10.055 5.391 11.984 1 96.75 108 ARG A CA 1
ATOM 814 C C . ARG A 1 108 ? -10.852 6.617 11.531 1 96.75 108 ARG A C 1
ATOM 816 O O . ARG A 1 108 ? -10.492 7.75 11.875 1 96.75 108 ARG A O 1
ATOM 823 N N . LEU A 1 109 ? -11.945 6.391 10.828 1 95.06 109 LEU A N 1
ATOM 824 C CA . LEU A 1 109 ? -12.781 7.477 10.312 1 95.06 109 LEU A CA 1
ATOM 825 C C . LEU A 1 109 ? -14.086 7.578 11.102 1 95.06 109 LEU A C 1
ATOM 827 O O . LEU A 1 109 ? -14.969 8.352 10.742 1 95.06 109 LEU A O 1
ATOM 831 N N . GLU A 1 110 ? -14.172 6.82 12.102 1 95 110 GLU A N 1
ATOM 832 C CA . GLU A 1 110 ? -15.43 6.695 12.836 1 95 110 GLU A CA 1
ATOM 833 C C . GLU A 1 110 ? -15.742 7.965 13.625 1 95 110 GLU A C 1
ATOM 835 O O . GLU A 1 110 ? -16.906 8.352 13.758 1 95 110 GLU A O 1
ATOM 840 N N . ASP A 1 111 ? -14.719 8.555 14.203 1 94.31 111 ASP A N 1
ATOM 841 C CA . ASP A 1 111 ? -14.914 9.781 14.977 1 94.31 111 ASP A CA 1
ATOM 842 C C . ASP A 1 111 ? -13.602 10.555 15.109 1 94.31 111 ASP A C 1
ATOM 844 O O . ASP A 1 111 ? -12.57 10.141 14.578 1 94.31 111 ASP A O 1
ATOM 848 N N . GLY A 1 112 ? -13.695 11.68 15.719 1 93.44 112 GLY A N 1
ATOM 849 C CA . GLY A 1 112 ? -12.555 12.578 15.844 1 93.44 112 GLY A CA 1
ATOM 850 C C . GLY A 1 112 ? -11.383 11.953 16.578 1 93.44 112 GLY A C 1
ATOM 851 O O . GLY A 1 112 ? -10.227 12.195 16.234 1 93.44 112 GLY A O 1
ATOM 852 N N . ARG A 1 113 ? -11.719 11.219 17.641 1 96.25 113 ARG A N 1
ATOM 853 C CA . ARG A 1 113 ? -10.656 10.578 18.406 1 96.25 113 ARG A CA 1
ATOM 854 C C . ARG A 1 113 ? -9.898 9.562 17.578 1 96.25 113 ARG A C 1
ATOM 856 O O . ARG A 1 113 ? -8.664 9.57 17.547 1 96.25 113 ARG A O 1
ATOM 863 N N . ALA A 1 114 ? -10.617 8.68 16.875 1 97.19 114 ALA A N 1
ATOM 864 C CA . ALA A 1 114 ? -10 7.676 16.016 1 97.19 114 ALA A CA 1
ATOM 865 C C . ALA A 1 114 ? -9.188 8.336 14.898 1 97.19 114 ALA A C 1
ATOM 867 O O . ALA A 1 114 ? -8.07 7.895 14.594 1 97.19 114 ALA A O 1
ATOM 868 N N . PHE A 1 115 ? -9.719 9.43 14.398 1 96.44 115 PHE A N 1
ATOM 869 C CA . PHE A 1 115 ? -9.016 10.094 13.32 1 96.44 115 PHE A CA 1
ATOM 870 C C . PHE A 1 115 ? -7.793 10.844 13.844 1 96.44 115 PHE A C 1
ATOM 872 O O . PHE A 1 115 ? -6.762 10.914 13.172 1 96.44 115 PHE A O 1
ATOM 879 N N . SER A 1 116 ? -7.867 11.391 14.984 1 96.06 116 SER A N 1
ATOM 880 C CA . SER A 1 116 ? -6.715 12.016 15.625 1 96.06 116 SER A CA 1
ATOM 881 C C . SER A 1 116 ? -5.551 11.039 15.758 1 96.06 116 SER A C 1
ATOM 883 O O . SER A 1 116 ? -4.398 11.406 15.531 1 96.06 116 SER A O 1
ATOM 885 N N . ASP A 1 117 ? -5.863 9.852 16.109 1 97.5 117 ASP A N 1
ATOM 886 C CA . ASP A 1 117 ? -4.836 8.812 16.203 1 97.5 117 ASP A CA 1
ATOM 887 C C . ASP A 1 117 ? -4.164 8.586 14.844 1 97.5 117 ASP A C 1
ATOM 889 O O . ASP A 1 117 ? -2.943 8.43 14.773 1 97.5 117 ASP A O 1
ATOM 893 N N . ALA A 1 118 ? -4.953 8.523 13.812 1 97.88 118 ALA A N 1
ATOM 894 C CA . ALA A 1 118 ? -4.422 8.336 12.469 1 97.88 118 ALA A CA 1
ATOM 895 C C . ALA A 1 118 ? -3.541 9.516 12.062 1 97.88 118 ALA A C 1
ATOM 897 O O . ALA A 1 118 ? -2.463 9.328 11.492 1 97.88 118 ALA A O 1
ATOM 898 N N . LEU A 1 119 ? -3.977 10.742 12.359 1 96.31 119 LEU A N 1
ATOM 899 C CA . LEU A 1 119 ? -3.217 11.945 12.039 1 96.31 119 LEU A CA 1
ATOM 900 C C . LEU A 1 119 ? -1.878 11.953 12.766 1 96.31 119 LEU A C 1
ATOM 902 O O . LEU A 1 119 ? -0.846 12.281 12.18 1 96.31 119 LEU A O 1
ATOM 906 N N . HIS A 1 120 ? -1.879 11.594 13.977 1 96.38 120 HIS A N 1
ATOM 907 C CA . HIS A 1 120 ? -0.649 11.516 14.758 1 96.38 120 HIS A CA 1
ATOM 908 C C . HIS A 1 120 ? 0.29 10.445 14.203 1 96.38 120 HIS A C 1
ATOM 910 O O . HIS A 1 120 ? 1.501 10.664 14.117 1 96.38 120 HIS A O 1
ATOM 916 N N . GLY A 1 121 ? -0.294 9.328 13.883 1 97.81 121 GLY A N 1
ATOM 917 C CA . GLY A 1 121 ? 0.51 8.297 13.25 1 97.81 121 GLY A CA 1
ATOM 918 C C . GLY A 1 121 ? 1.169 8.766 11.961 1 97.81 121 GLY A C 1
ATOM 919 O O . GLY A 1 121 ? 2.355 8.508 11.742 1 97.81 121 GLY A O 1
ATOM 920 N N . PHE A 1 122 ? 0.384 9.445 11.188 1 98.19 122 PHE A N 1
ATOM 921 C CA . PHE A 1 122 ? 0.926 9.93 9.922 1 98.19 122 PHE A CA 1
ATOM 922 C C . PHE A 1 122 ? 2.002 10.984 10.172 1 98.19 122 PHE A C 1
ATOM 924 O O . PHE A 1 122 ? 3.021 11.008 9.477 1 98.19 122 PHE A O 1
ATOM 931 N N . PHE A 1 123 ? 1.745 11.773 11.109 1 96.75 123 PHE A N 1
ATOM 932 C CA . PHE A 1 123 ? 2.738 12.773 11.5 1 96.75 123 PHE A CA 1
ATOM 933 C C . PHE A 1 123 ? 4.062 12.109 11.844 1 96.75 123 PHE A C 1
ATOM 935 O O . PHE A 1 123 ? 5.121 12.531 11.375 1 96.75 123 PHE A O 1
ATOM 942 N N . ASP A 1 124 ? 4.004 11.094 12.633 1 97.19 124 ASP A N 1
ATOM 943 C CA . ASP A 1 124 ? 5.203 10.359 13.031 1 97.19 124 ASP A CA 1
ATOM 944 C C . ASP A 1 124 ? 5.91 9.758 11.82 1 97.19 124 ASP A C 1
ATOM 946 O O . ASP A 1 124 ? 7.137 9.812 11.719 1 97.19 124 ASP A O 1
ATOM 950 N N . SER A 1 125 ? 5.176 9.188 10.969 1 98.19 125 SER A N 1
ATOM 951 C CA . SER A 1 125 ? 5.727 8.586 9.758 1 98.19 125 SER A CA 1
ATOM 952 C C . SER A 1 125 ? 6.391 9.641 8.875 1 98.19 125 SER A C 1
ATOM 954 O O . SER A 1 125 ? 7.453 9.398 8.305 1 98.19 125 SER A O 1
ATOM 956 N N . LEU A 1 126 ? 5.703 10.773 8.758 1 97.94 126 LEU A N 1
ATOM 957 C CA . LEU A 1 126 ? 6.219 11.883 7.957 1 97.94 126 LEU A CA 1
ATOM 958 C C . LEU A 1 126 ? 7.57 12.352 8.484 1 97.94 126 LEU A C 1
ATOM 960 O O . LEU A 1 126 ? 8.508 12.562 7.707 1 97.94 126 LEU A O 1
ATOM 964 N N . GLU A 1 127 ? 7.656 12.445 9.75 1 96.88 127 GLU A N 1
ATOM 965 C CA . GLU A 1 127 ? 8.914 12.852 10.375 1 96.88 127 GLU A 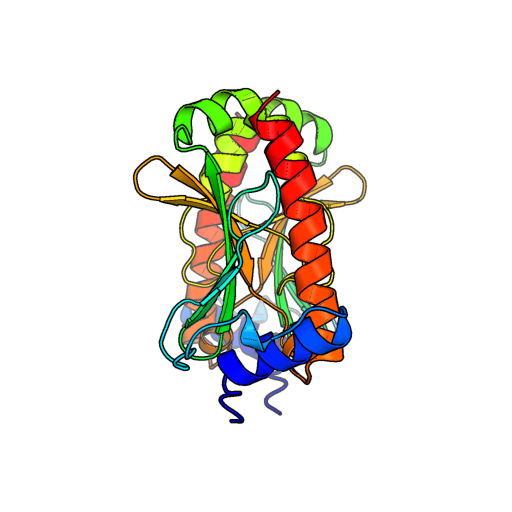CA 1
ATOM 966 C C . GLU A 1 127 ? 10.039 11.883 10.039 1 96.88 127 GLU A C 1
ATOM 968 O O . GLU A 1 127 ? 11.133 12.297 9.664 1 96.88 127 GLU A O 1
ATOM 973 N N . ARG A 1 128 ? 9.781 10.641 10.156 1 97.06 128 ARG A N 1
ATOM 974 C CA . ARG A 1 128 ? 10.781 9.617 9.867 1 97.06 128 ARG A CA 1
ATOM 975 C C . ARG A 1 128 ? 11.203 9.664 8.398 1 97.06 128 ARG A C 1
ATOM 977 O O . ARG A 1 128 ? 12.391 9.555 8.086 1 97.06 128 ARG A O 1
ATOM 984 N N . CYS A 1 129 ? 10.258 9.828 7.566 1 97.56 129 CYS A N 1
ATOM 985 C CA . CYS A 1 129 ? 10.547 9.844 6.137 1 97.56 129 CYS A CA 1
ATOM 986 C C . CYS A 1 129 ? 11.344 11.086 5.758 1 97.56 129 CYS A C 1
ATOM 988 O O . CYS A 1 129 ? 12.25 11.016 4.922 1 97.56 129 CYS A O 1
ATOM 990 N N . CYS A 1 130 ? 11 12.172 6.379 1 96.19 130 CYS A N 1
ATOM 991 C CA . CYS A 1 130 ? 11.742 13.398 6.105 1 96.19 130 CYS A CA 1
ATOM 992 C C . CYS A 1 130 ? 13.195 13.266 6.535 1 96.19 130 CYS A C 1
ATOM 994 O O . CYS A 1 130 ? 14.102 13.703 5.82 1 96.19 130 CYS A O 1
ATOM 996 N N . GLU A 1 131 ? 13.336 12.703 7.676 1 94.88 131 GLU A N 1
ATOM 997 C CA . GLU A 1 131 ? 14.695 12.469 8.148 1 94.88 131 GLU A CA 1
ATOM 998 C C . GLU A 1 131 ? 15.484 11.609 7.16 1 94.88 131 GLU A C 1
ATOM 1000 O O . GLU A 1 131 ? 16.688 11.836 6.949 1 94.88 131 GLU A O 1
ATOM 1005 N N . THR A 1 132 ? 14.875 10.664 6.59 1 94.56 132 THR A N 1
ATOM 1006 C CA . THR A 1 132 ? 15.516 9.75 5.648 1 94.56 132 THR A CA 1
ATOM 1007 C C . THR A 1 132 ? 15.859 10.469 4.348 1 94.56 132 THR A C 1
ATOM 1009 O O . THR A 1 132 ? 16.969 10.32 3.826 1 94.56 132 THR A O 1
ATOM 1012 N N . VAL A 1 133 ? 14.953 11.258 3.814 1 93.5 133 VAL A N 1
ATOM 1013 C CA . VAL A 1 133 ? 15.102 11.898 2.514 1 93.5 133 VAL A CA 1
ATOM 1014 C C . VAL A 1 133 ? 16.094 13.062 2.619 1 93.5 133 VAL A C 1
ATOM 1016 O O . VAL A 1 133 ? 16.812 13.359 1.663 1 93.5 133 VAL A O 1
ATOM 1019 N N . LEU A 1 134 ? 16.172 13.719 3.711 1 83.75 134 LEU A N 1
ATOM 1020 C CA . LEU A 1 134 ? 17.016 14.906 3.865 1 83.75 134 LEU A CA 1
ATOM 1021 C C . LEU A 1 134 ? 18.422 14.523 4.312 1 83.75 134 LEU A C 1
ATOM 1023 O O . LEU A 1 134 ? 19.328 15.367 4.348 1 83.75 134 LEU A O 1
ATOM 1027 N N . ARG A 1 135 ? 18.594 13.32 4.625 1 76.19 135 ARG A N 1
ATOM 1028 C CA . ARG A 1 135 ? 19.953 12.906 4.938 1 76.19 135 ARG A CA 1
ATOM 1029 C C . ARG A 1 135 ? 20.766 12.68 3.666 1 76.19 135 ARG A C 1
ATOM 1031 O O . ARG A 1 135 ? 20.25 12.133 2.688 1 76.19 135 ARG A O 1
ATOM 1038 N N . MET B 1 1 ? -23.234 -8.656 5.129 1 26.98 1 MET B N 1
ATOM 1039 C CA . MET B 1 1 ? -22.062 -8.562 4.266 1 26.98 1 MET B CA 1
ATOM 1040 C C . MET B 1 1 ? -21.656 -9.938 3.746 1 26.98 1 MET B C 1
ATOM 1042 O O . MET B 1 1 ? -21.703 -10.922 4.484 1 26.98 1 MET B O 1
ATOM 1046 N N . PHE B 1 2 ? -21.828 -10.086 2.486 1 36.81 2 PHE B N 1
ATOM 1047 C CA . PHE B 1 2 ? -21.625 -11.133 1.488 1 36.81 2 PHE B CA 1
ATOM 1048 C C . PHE B 1 2 ? -20.25 -11.75 1.618 1 36.81 2 PHE B C 1
ATOM 1050 O O . PHE B 1 2 ? -19.25 -11.141 1.223 1 36.81 2 PHE B O 1
ATOM 1057 N N . LYS B 1 3 ? -19.953 -12.203 2.846 1 47.09 3 LYS B N 1
ATOM 1058 C CA . LYS B 1 3 ? -18.734 -12.969 3.062 1 47.09 3 LYS B CA 1
ATOM 1059 C C . LYS B 1 3 ? -18.5 -13.977 1.94 1 47.09 3 LYS B C 1
ATOM 1061 O O . LYS B 1 3 ? -19.188 -15 1.874 1 47.09 3 LYS B O 1
ATOM 1066 N N . GLN B 1 4 ? -18.391 -13.422 0.662 1 57.38 4 GLN B N 1
ATOM 1067 C CA . GLN B 1 4 ? -18.156 -14.289 -0.493 1 57.38 4 GLN B CA 1
ATOM 1068 C C . GLN B 1 4 ? -17.188 -15.406 -0.162 1 57.38 4 GLN B C 1
ATOM 1070 O O . GLN B 1 4 ? -16.172 -15.18 0.517 1 57.38 4 GLN B O 1
ATOM 1075 N N . ASP B 1 5 ? -17.734 -16.5 -0.19 1 81.12 5 ASP B N 1
ATOM 1076 C CA . ASP B 1 5 ? -16.938 -17.734 -0.24 1 81.12 5 ASP B CA 1
ATOM 1077 C C . ASP B 1 5 ? -15.742 -17.562 -1.17 1 81.12 5 ASP B C 1
ATOM 1079 O O . ASP B 1 5 ? -15.898 -17.547 -2.393 1 81.12 5 ASP B O 1
ATOM 1083 N N . ILE B 1 6 ? -14.648 -17.109 -0.593 1 87.06 6 ILE B N 1
ATOM 1084 C CA . ILE B 1 6 ? -13.453 -16.844 -1.387 1 87.06 6 ILE B CA 1
ATOM 1085 C C . ILE B 1 6 ? -13.133 -18.062 -2.258 1 87.06 6 ILE B C 1
ATOM 1087 O O . ILE B 1 6 ? -12.633 -17.906 -3.375 1 87.06 6 ILE B O 1
ATOM 1091 N N . ALA B 1 7 ? -13.422 -19.203 -1.761 1 86 7 ALA B N 1
ATOM 1092 C CA . ALA B 1 7 ? -13.203 -20.422 -2.547 1 86 7 ALA B CA 1
ATOM 1093 C C . ALA B 1 7 ? -14.031 -20.406 -3.828 1 86 7 ALA B C 1
ATOM 1095 O O . ALA B 1 7 ? -13.523 -20.719 -4.906 1 86 7 ALA B O 1
ATOM 1096 N N . GLN B 1 8 ? -15.258 -20.125 -3.605 1 86.88 8 GLN B N 1
ATOM 1097 C CA . GLN B 1 8 ? -16.141 -20.047 -4.762 1 86.88 8 GLN B CA 1
ATOM 1098 C C . GLN B 1 8 ? -15.695 -18.953 -5.719 1 86.88 8 GLN B C 1
ATOM 1100 O O . GLN B 1 8 ? -15.781 -19.109 -6.941 1 86.88 8 GLN B O 1
ATOM 1105 N N . LEU B 1 9 ? -15.32 -17.828 -5.176 1 90.75 9 LEU B N 1
ATOM 1106 C CA . LEU B 1 9 ? -14.844 -16.719 -5.992 1 90.75 9 LEU B CA 1
ATOM 1107 C C . LEU B 1 9 ? -13.633 -17.125 -6.816 1 90.75 9 LEU B C 1
ATOM 1109 O O . LEU B 1 9 ? -13.562 -16.844 -8.016 1 90.75 9 LEU B O 1
ATOM 1113 N N . VAL B 1 10 ? -12.688 -17.828 -6.258 1 91.44 10 VAL B N 1
ATOM 1114 C CA . VAL B 1 10 ? -11.484 -18.297 -6.934 1 91.44 10 VAL B CA 1
ATOM 1115 C C . VAL B 1 10 ? -11.859 -19.297 -8.023 1 91.44 10 VAL B C 1
ATOM 1117 O O . VAL B 1 10 ? -11.367 -19.203 -9.156 1 91.44 10 VAL B O 1
ATOM 1120 N N . ARG B 1 11 ? -12.727 -20.188 -7.688 1 89.56 11 ARG B N 1
ATOM 1121 C CA . ARG B 1 11 ? -13.18 -21.156 -8.664 1 89.56 11 ARG B CA 1
ATOM 1122 C C . ARG B 1 11 ? -13.797 -20.469 -9.883 1 89.56 11 ARG B C 1
ATOM 1124 O O . ARG B 1 11 ? -13.484 -20.828 -11.023 1 89.56 11 ARG B O 1
ATOM 1131 N N . SER B 1 12 ? -14.656 -19.594 -9.602 1 91 12 SER B N 1
ATOM 1132 C CA . SER B 1 12 ? -15.32 -18.844 -10.672 1 91 12 SER B CA 1
ATOM 1133 C C . SER B 1 12 ? -14.312 -18.078 -11.516 1 91 12 SER B C 1
ATOM 1135 O O . SER B 1 12 ? -14.438 -18.016 -12.742 1 91 12 SER B O 1
ATOM 1137 N N . ALA B 1 13 ? -13.352 -17.469 -10.914 1 93.25 13 ALA B N 1
ATOM 1138 C CA . ALA B 1 13 ? -12.312 -16.734 -11.625 1 93.25 13 ALA B CA 1
ATOM 1139 C C . ALA B 1 13 ? -11.516 -17.656 -12.547 1 93.25 13 ALA B C 1
ATOM 1141 O O . ALA B 1 13 ? -11.211 -17.281 -13.68 1 93.25 13 ALA B O 1
ATOM 1142 N N . LEU B 1 14 ? -11.164 -18.797 -12.055 1 90.75 14 LEU B N 1
ATOM 1143 C CA . LEU B 1 14 ? -10.391 -19.734 -12.852 1 90.75 14 LEU B CA 1
ATOM 1144 C C . LEU B 1 14 ? -11.203 -20.234 -14.039 1 90.75 14 LEU B C 1
ATOM 1146 O O . LEU B 1 14 ? -10.664 -20.406 -15.141 1 90.75 14 LEU B O 1
ATOM 1150 N N . GLN B 1 15 ? -12.391 -20.438 -13.773 1 90.25 15 GLN B N 1
ATOM 1151 C CA . GLN B 1 15 ? -13.281 -20.828 -14.859 1 90.25 15 GLN B CA 1
ATOM 1152 C C . GLN B 1 15 ? -13.32 -19.766 -15.953 1 90.25 15 GLN B C 1
ATOM 1154 O O . GLN B 1 15 ? -13.258 -20.094 -17.141 1 90.25 15 GLN B O 1
ATOM 1159 N N . GLU B 1 16 ? -13.414 -18.516 -15.617 1 91.19 16 GLU B N 1
ATOM 1160 C CA . GLU B 1 16 ? -13.406 -17.406 -16.547 1 91.19 16 GLU B CA 1
ATOM 1161 C C . GLU B 1 16 ? -12.125 -17.391 -17.375 1 91.19 16 GLU B C 1
ATOM 1163 O O . GLU B 1 16 ? -12.125 -16.953 -18.531 1 91.19 16 GLU B O 1
ATOM 1168 N N . SER B 1 17 ? -11.062 -17.875 -16.797 1 88.38 17 SER B N 1
ATOM 1169 C CA . SER B 1 17 ? -9.758 -17.859 -17.453 1 88.38 17 SER B CA 1
ATOM 1170 C C . SER B 1 17 ? -9.531 -19.109 -18.281 1 88.38 17 SER B C 1
ATOM 1172 O O . SER B 1 17 ? -8.492 -19.25 -18.938 1 88.38 17 SER B O 1
ATOM 1174 N N . GLY B 1 18 ? -10.461 -19.984 -18.266 1 87.25 18 GLY B N 1
ATOM 1175 C CA . GLY B 1 18 ? -10.359 -21.203 -19.031 1 87.25 18 GLY B CA 1
ATOM 1176 C C . GLY B 1 18 ? -9.648 -22.328 -18.281 1 87.25 18 GLY B C 1
ATOM 1177 O O . GLY B 1 18 ? -9.219 -23.312 -18.891 1 87.25 18 GLY B O 1
ATOM 1178 N N . CYS B 1 19 ? -9.453 -22.125 -17.047 1 84.38 19 CYS B N 1
ATOM 1179 C CA . CYS B 1 19 ? -8.836 -23.156 -16.219 1 84.38 19 CYS B CA 1
ATOM 1180 C C . CYS B 1 19 ? -9.883 -24.078 -15.609 1 84.38 19 CYS B C 1
ATOM 1182 O O . CYS B 1 19 ? -11.016 -23.656 -15.359 1 84.38 19 CYS B O 1
ATOM 1184 N N . ASP B 1 20 ? -9.469 -25.281 -15.406 1 77.12 20 ASP B N 1
ATOM 1185 C CA . ASP B 1 20 ? -10.359 -26.266 -14.789 1 77.12 20 ASP B CA 1
ATOM 1186 C C . ASP B 1 20 ? -10.328 -26.156 -13.266 1 77.12 20 ASP B C 1
ATOM 1188 O O . ASP B 1 20 ? -9.312 -26.453 -12.641 1 77.12 20 ASP B O 1
ATOM 1192 N N . PRO B 1 21 ? -11.422 -25.781 -12.703 1 70.81 21 PRO B N 1
ATOM 1193 C CA . PRO B 1 21 ? -11.445 -25.578 -11.25 1 70.81 21 PRO B CA 1
ATOM 1194 C C . PRO B 1 21 ? -11.312 -26.891 -10.477 1 70.81 21 PRO B C 1
ATOM 1196 O O . PRO B 1 21 ? -11.031 -26.875 -9.273 1 70.81 21 PRO B O 1
ATOM 1199 N N . SER B 1 22 ? -11.617 -27.969 -11.102 1 69.19 22 SER B N 1
ATOM 1200 C CA . SER B 1 22 ? -11.477 -29.25 -10.438 1 69.19 22 SER B CA 1
ATOM 1201 C C . SER B 1 22 ? -10.047 -29.469 -9.953 1 69.19 22 SER B C 1
ATOM 1203 O O . SER B 1 22 ? -9.789 -30.344 -9.117 1 69.19 22 SER B O 1
ATOM 1205 N N . LEU B 1 23 ? -9.227 -28.594 -10.5 1 65.25 23 LEU B N 1
ATOM 1206 C CA . LEU B 1 23 ? -7.828 -28.672 -10.102 1 65.25 23 LEU B CA 1
ATOM 1207 C C . LEU B 1 23 ? -7.617 -28.062 -8.719 1 65.25 23 LEU B C 1
ATOM 1209 O O . LEU B 1 23 ? -6.559 -28.234 -8.117 1 65.25 23 LEU B O 1
ATOM 1213 N N . LEU B 1 24 ? -8.656 -27.422 -8.32 1 67.38 24 LEU B N 1
ATOM 1214 C CA . LEU B 1 24 ? -8.594 -26.828 -6.988 1 67.38 24 LEU B CA 1
ATOM 1215 C C . LEU B 1 24 ? -9.18 -27.781 -5.949 1 67.38 24 LEU B C 1
ATOM 1217 O O . LEU B 1 24 ? -10.172 -28.453 -6.215 1 67.38 24 LEU B O 1
ATOM 1221 N N . GLY B 1 25 ? -8.375 -28.375 -5.043 1 60.41 25 GLY B N 1
ATOM 1222 C CA . GLY B 1 25 ? -8.969 -29.141 -3.965 1 60.41 25 GLY B CA 1
ATOM 1223 C C . GLY B 1 25 ? -10.039 -28.391 -3.203 1 60.41 25 GLY B C 1
ATOM 1224 O O . GLY B 1 25 ? -10.414 -27.281 -3.584 1 60.41 25 GLY B O 1
ATOM 1225 N N . PRO B 1 26 ? -10.688 -29.125 -2.238 1 59.97 26 PRO B N 1
ATOM 1226 C CA . PRO B 1 26 ? -11.672 -28.469 -1.372 1 59.97 26 PRO B CA 1
ATOM 1227 C C . PRO B 1 26 ? -11.125 -27.203 -0.713 1 59.97 26 PRO B C 1
ATOM 1229 O O . PRO B 1 26 ? -9.992 -27.203 -0.211 1 59.97 26 PRO B O 1
ATOM 1232 N N . LEU B 1 27 ? -11.656 -26.125 -1.202 1 63.59 27 LEU B N 1
ATOM 1233 C CA . LEU B 1 27 ? -11.219 -24.859 -0.645 1 63.59 27 LEU B CA 1
ATOM 1234 C C . LEU B 1 27 ? -12.141 -24.406 0.483 1 63.59 27 LEU B C 1
ATOM 1236 O O . LEU B 1 27 ? -13.367 -24.5 0.36 1 63.59 27 LEU B O 1
ATOM 1240 N N . ASP B 1 28 ? -11.633 -24.406 1.726 1 62.94 28 ASP B N 1
ATOM 1241 C CA . ASP B 1 28 ? -12.414 -23.828 2.814 1 62.94 28 ASP B CA 1
ATOM 1242 C C . ASP B 1 28 ? -12.219 -22.312 2.883 1 62.94 28 ASP B C 1
ATOM 1244 O O . ASP B 1 28 ? -11.156 -21.797 2.518 1 62.94 28 ASP B O 1
ATOM 1248 N N . ASN B 1 29 ? -13.367 -21.609 3.098 1 63.88 29 ASN B N 1
ATOM 1249 C CA . ASN B 1 29 ? -13.422 -20.156 3.168 1 63.88 29 ASN B CA 1
ATOM 1250 C C . ASN B 1 29 ? -12.398 -19.609 4.16 1 63.88 29 ASN B C 1
ATOM 1252 O O . ASN B 1 29 ? -12.078 -18.422 4.133 1 63.88 29 ASN B O 1
ATOM 1256 N N . HIS B 1 30 ? -11.922 -20.453 5.008 1 66.56 30 HIS B N 1
ATOM 1257 C CA . HIS B 1 30 ? -11.078 -19.953 6.09 1 66.56 30 HIS B CA 1
ATOM 1258 C C . HIS B 1 30 ? -9.602 -20.266 5.828 1 66.56 30 HIS B C 1
ATOM 1260 O O . HIS B 1 30 ? -8.734 -19.844 6.594 1 66.56 30 HIS B O 1
ATOM 1266 N N . SER B 1 31 ? -9.445 -20.859 4.625 1 74.44 31 SER B N 1
ATOM 1267 C CA . SER B 1 31 ? -8.062 -21.281 4.402 1 74.44 31 SER B CA 1
ATOM 1268 C C . SER B 1 31 ? -7.414 -20.453 3.295 1 74.44 31 SER B C 1
ATOM 1270 O O . SER B 1 31 ? -8.109 -19.844 2.48 1 74.44 31 SER B O 1
ATOM 1272 N N . THR B 1 32 ? -6.188 -20.328 3.465 1 86.31 32 THR B N 1
ATOM 1273 C CA . THR B 1 32 ? -5.387 -19.781 2.377 1 86.31 32 THR B CA 1
ATOM 1274 C C . THR B 1 32 ? -5.367 -20.734 1.185 1 86.31 32 THR B C 1
ATOM 1276 O O . THR B 1 32 ? -5.133 -21.938 1.346 1 86.31 32 THR B O 1
ATOM 1279 N N . ILE B 1 33 ? -5.828 -20.312 0.027 1 88.88 33 ILE B N 1
ATOM 1280 C CA . ILE B 1 33 ? -5.781 -21.062 -1.224 1 88.88 33 ILE B CA 1
ATOM 1281 C C . ILE B 1 33 ? -4.453 -20.797 -1.93 1 88.88 33 ILE B C 1
ATOM 1283 O O . ILE B 1 33 ? -4.027 -19.656 -2.066 1 88.88 33 ILE B O 1
ATOM 1287 N N . ALA B 1 34 ? -3.803 -21.875 -2.312 1 91.12 34 ALA B N 1
ATOM 1288 C CA . ALA B 1 34 ? -2.568 -21.75 -3.084 1 91.12 34 ALA B CA 1
ATOM 1289 C C . ALA B 1 34 ? -2.795 -22.125 -4.547 1 91.12 34 ALA B C 1
ATOM 1291 O O . ALA B 1 34 ? -3.344 -23.188 -4.84 1 91.12 34 ALA B O 1
ATOM 1292 N N . LEU B 1 35 ? -2.463 -21.219 -5.426 1 90.62 35 LEU B N 1
ATOM 1293 C CA . LEU B 1 35 ? -2.496 -21.469 -6.863 1 90.62 35 LEU B CA 1
ATOM 1294 C C . LEU B 1 35 ? -1.09 -21.703 -7.402 1 90.62 35 LEU B C 1
ATOM 1296 O O . LEU B 1 35 ? -0.251 -20.812 -7.383 1 90.62 35 LEU B O 1
ATOM 1300 N N . ASP B 1 36 ? -0.857 -22.875 -7.848 1 87.94 36 ASP B N 1
ATOM 1301 C CA . ASP B 1 36 ? 0.458 -23.219 -8.383 1 87.94 36 ASP B CA 1
ATOM 1302 C C . ASP B 1 36 ? 0.585 -22.781 -9.844 1 87.94 36 ASP B C 1
ATOM 1304 O O . ASP B 1 36 ? -0.307 -23.047 -10.648 1 87.94 36 ASP B O 1
ATOM 1308 N N . LEU B 1 37 ? 1.638 -22.078 -10.164 1 84.25 37 LEU B N 1
ATOM 1309 C CA . LEU B 1 37 ? 1.907 -21.562 -11.5 1 84.25 37 LEU B CA 1
ATOM 1310 C C . LEU B 1 37 ? 3.15 -22.219 -12.094 1 84.25 37 LEU B C 1
ATOM 1312 O O . LEU B 1 37 ? 3.953 -22.797 -11.367 1 84.25 37 LEU B O 1
ATOM 1316 N N . HIS B 1 38 ? 3.107 -22.031 -13.383 1 82.5 38 HIS B N 1
ATOM 1317 C CA . HIS B 1 38 ? 4.281 -22.578 -14.055 1 82.5 38 HIS B CA 1
ATOM 1318 C C . HIS B 1 38 ? 5.477 -21.641 -13.93 1 82.5 38 HIS B C 1
ATOM 1320 O O . HIS B 1 38 ? 5.398 -20.469 -14.328 1 82.5 38 HIS B O 1
ATOM 1326 N N . ASP B 1 39 ? 6.562 -22.062 -13.359 1 89.31 39 ASP B N 1
ATOM 1327 C CA . ASP B 1 39 ? 7.863 -21.406 -13.312 1 89.31 39 ASP B CA 1
ATOM 1328 C C . ASP B 1 39 ? 7.805 -20.141 -12.461 1 89.31 39 ASP B C 1
ATOM 1330 O O . ASP B 1 39 ? 8.609 -19.219 -12.648 1 89.31 39 ASP B O 1
ATOM 1334 N N . LEU B 1 40 ? 6.758 -19.953 -11.781 1 93.31 40 LEU B N 1
ATOM 1335 C CA . LEU B 1 40 ? 6.625 -18.828 -10.852 1 93.31 40 LEU B CA 1
ATOM 1336 C C . LEU B 1 40 ? 6.203 -19.328 -9.469 1 93.31 40 LEU B C 1
ATOM 1338 O O . LEU B 1 40 ? 5.68 -20.438 -9.336 1 93.31 40 LEU B O 1
ATOM 1342 N N . PRO B 1 41 ? 6.512 -18.469 -8.445 1 95.31 41 PRO B N 1
ATOM 1343 C CA . PRO B 1 41 ? 5.996 -18.828 -7.125 1 95.31 41 PRO B CA 1
ATOM 1344 C C . PRO B 1 41 ? 4.477 -18.969 -7.102 1 95.31 41 PRO B C 1
ATOM 1346 O O . PRO B 1 41 ? 3.783 -18.328 -7.898 1 95.31 41 PRO B O 1
ATOM 1349 N N . SER B 1 42 ? 4.027 -19.797 -6.168 1 94.25 42 SER B N 1
ATOM 1350 C CA . SER B 1 42 ? 2.584 -19.938 -5.992 1 94.25 42 SER B CA 1
ATOM 1351 C C . SER B 1 42 ? 1.946 -18.625 -5.543 1 94.25 42 SER B C 1
ATOM 1353 O O . SER B 1 42 ? 2.52 -17.906 -4.727 1 94.25 42 SER B O 1
ATOM 1355 N N . ILE B 1 43 ? 0.797 -18.359 -6.117 1 95.62 43 ILE B N 1
ATOM 1356 C CA . ILE B 1 43 ? -0.017 -17.25 -5.609 1 95.62 43 ILE B CA 1
ATOM 1357 C C . ILE B 1 43 ? -0.925 -17.766 -4.492 1 95.62 43 ILE B C 1
ATOM 1359 O O . ILE B 1 43 ? -1.595 -18.781 -4.641 1 95.62 43 ILE B O 1
ATOM 1363 N N . HIS B 1 44 ? -0.928 -17.094 -3.389 1 94.62 44 HIS B N 1
ATOM 1364 C CA . HIS B 1 44 ? -1.812 -17.422 -2.271 1 94.62 44 HIS B CA 1
ATOM 1365 C C . HIS B 1 44 ? -2.969 -16.422 -2.189 1 94.62 44 HIS B C 1
ATOM 1367 O O . HIS B 1 44 ? -2.779 -15.227 -2.404 1 94.62 44 HIS B O 1
ATOM 1373 N N . VAL B 1 45 ? -4.117 -16.953 -1.918 1 94.31 45 VAL B N 1
ATOM 1374 C CA . VAL B 1 45 ? -5.332 -16.172 -1.729 1 94.31 45 VAL B CA 1
ATOM 1375 C C . VAL B 1 45 ? -5.898 -16.422 -0.333 1 94.31 45 VAL B C 1
ATOM 1377 O O . VAL B 1 45 ? -6.137 -17.562 0.053 1 94.31 45 VAL B O 1
ATOM 1380 N N . ALA B 1 46 ? -6.09 -15.336 0.401 1 92 46 ALA B N 1
ATOM 1381 C CA . ALA B 1 46 ? -6.625 -15.508 1.748 1 92 46 ALA B CA 1
ATOM 1382 C C . ALA B 1 46 ? -7.629 -14.406 2.088 1 92 46 ALA B C 1
ATOM 1384 O O . ALA B 1 46 ? -7.426 -13.25 1.729 1 92 46 ALA B O 1
ATOM 1385 N N . ALA B 1 47 ? -8.617 -14.859 2.73 1 89.25 47 ALA B N 1
ATOM 1386 C CA . ALA B 1 47 ? -9.562 -13.922 3.332 1 89.25 47 ALA B CA 1
ATOM 1387 C C . ALA B 1 47 ? -9.219 -13.664 4.797 1 89.25 47 ALA B C 1
ATOM 1389 O O . ALA B 1 47 ? -9.008 -14.609 5.566 1 89.25 47 ALA B O 1
ATOM 1390 N N . GLN B 1 48 ? -8.938 -12.516 5.141 1 83.62 48 GLN B N 1
ATOM 1391 C CA . GLN B 1 48 ? -8.711 -12.094 6.52 1 83.62 48 GLN B CA 1
ATOM 1392 C C . GLN B 1 48 ? -9.727 -11.031 6.945 1 83.62 48 GLN B C 1
ATOM 1394 O O . GLN B 1 48 ? -9.586 -9.859 6.59 1 83.62 48 GLN B O 1
ATOM 1399 N N . ASP B 1 49 ? -10.727 -11.445 7.699 1 77.31 49 ASP B N 1
ATOM 1400 C CA . ASP B 1 49 ? -11.836 -10.578 8.07 1 77.31 49 ASP B CA 1
ATOM 1401 C C . ASP B 1 49 ? -12.594 -10.094 6.828 1 77.31 49 ASP B C 1
ATOM 1403 O O . ASP B 1 49 ? -13.117 -10.898 6.059 1 77.31 49 ASP B O 1
ATOM 1407 N N . ASP B 1 50 ? -12.562 -8.867 6.531 1 78.56 50 ASP B N 1
ATOM 1408 C CA . ASP B 1 50 ? -13.328 -8.352 5.398 1 78.56 50 ASP B CA 1
ATOM 1409 C C . ASP B 1 50 ? -12.414 -8.047 4.215 1 78.56 50 ASP B C 1
ATOM 1411 O O . ASP B 1 50 ? -12.859 -7.484 3.213 1 78.56 50 ASP B O 1
ATOM 1415 N N . ASP B 1 51 ? -11.211 -8.562 4.371 1 89.81 51 ASP B N 1
ATOM 1416 C CA . ASP B 1 51 ? -10.234 -8.25 3.338 1 89.81 51 ASP B CA 1
ATOM 1417 C C . ASP B 1 51 ? -9.797 -9.508 2.592 1 89.81 51 ASP B C 1
ATOM 1419 O O . ASP B 1 51 ? -9.852 -10.609 3.143 1 89.81 51 ASP B O 1
ATOM 1423 N N . VAL B 1 52 ? -9.547 -9.359 1.329 1 94.25 52 VAL B N 1
ATOM 1424 C CA . VAL B 1 52 ? -8.969 -10.445 0.545 1 94.25 52 VAL B CA 1
ATOM 1425 C C . VAL B 1 52 ? -7.566 -10.055 0.084 1 94.25 52 VAL B C 1
ATOM 1427 O O . VAL B 1 52 ? -7.367 -8.977 -0.473 1 94.25 52 VAL B O 1
ATOM 1430 N N . TRP B 1 53 ? -6.672 -10.961 0.353 1 96.31 53 TRP B N 1
ATOM 1431 C CA . TRP B 1 53 ? -5.27 -10.703 0.043 1 96.31 53 TRP B CA 1
ATOM 1432 C C . TRP B 1 53 ? -4.75 -11.68 -1.004 1 96.31 53 TRP B C 1
ATOM 1434 O O . TRP B 1 53 ? -5.086 -12.867 -0.972 1 96.31 53 TRP B O 1
ATOM 1444 N N . LEU B 1 54 ? -3.949 -11.188 -1.905 1 97.19 54 LEU B N 1
ATOM 1445 C CA . LEU B 1 54 ? -3.07 -11.984 -2.758 1 97.19 54 LEU B CA 1
ATOM 1446 C C . LEU B 1 54 ? -1.611 -11.805 -2.346 1 97.19 54 LEU B C 1
ATOM 1448 O O . LEU B 1 54 ? -1.172 -10.695 -2.057 1 97.19 54 LEU B O 1
ATOM 1452 N N . TRP B 1 55 ? -0.878 -12.867 -2.281 1 97.94 55 TRP B N 1
ATOM 1453 C CA . TRP B 1 55 ? 0.545 -12.711 -2.004 1 97.94 55 TRP B CA 1
ATOM 1454 C C . TRP B 1 55 ? 1.342 -13.891 -2.557 1 97.94 55 TRP B C 1
ATOM 1456 O O . TRP B 1 55 ? 0.773 -14.938 -2.883 1 97.94 55 TRP B O 1
ATOM 1466 N N . ALA B 1 56 ? 2.607 -13.711 -2.793 1 97.69 56 ALA B N 1
ATOM 1467 C CA . ALA B 1 56 ? 3.559 -14.711 -3.262 1 97.69 56 ALA B CA 1
ATOM 1468 C C . ALA B 1 56 ? 4.957 -14.445 -2.707 1 97.69 56 ALA B C 1
ATOM 1470 O O . ALA B 1 56 ? 5.34 -13.289 -2.506 1 97.69 56 ALA B O 1
ATOM 1471 N N . THR B 1 57 ? 5.621 -15.492 -2.434 1 97.81 57 THR B N 1
ATOM 1472 C CA . THR B 1 57 ? 7.004 -15.367 -1.989 1 97.81 57 THR B CA 1
ATOM 1473 C C . THR B 1 57 ? 7.938 -15.164 -3.18 1 97.81 57 THR B C 1
ATOM 1475 O O . THR B 1 57 ? 8.023 -16.016 -4.062 1 97.81 57 THR B O 1
ATOM 1478 N N . LEU B 1 58 ? 8.664 -14.078 -3.168 1 97.81 58 LEU B N 1
ATOM 1479 C CA . LEU B 1 58 ? 9.57 -13.773 -4.273 1 97.81 58 LEU B CA 1
ATOM 1480 C C . LEU B 1 58 ? 10.891 -14.508 -4.117 1 97.81 58 LEU B C 1
ATOM 1482 O O . LEU B 1 58 ? 11.469 -14.984 -5.102 1 97.81 58 LEU B O 1
ATOM 1486 N N . THR B 1 59 ? 11.344 -14.547 -2.939 1 97 59 THR B N 1
ATOM 1487 C CA . THR B 1 59 ? 12.625 -15.18 -2.627 1 97 59 THR B CA 1
ATOM 1488 C C . THR B 1 59 ? 12.734 -15.469 -1.134 1 97 59 THR B C 1
ATOM 1490 O O . THR B 1 59 ? 12.109 -14.789 -0.316 1 97 59 THR B O 1
ATOM 1493 N N . GLU B 1 60 ? 13.539 -16.438 -0.784 1 96 60 GLU B N 1
ATOM 1494 C CA . GLU B 1 60 ? 13.82 -16.766 0.612 1 96 60 GLU B CA 1
ATOM 1495 C C . GLU B 1 60 ? 14.953 -15.906 1.159 1 96 60 GLU B C 1
ATOM 1497 O O . GLU B 1 60 ? 15.242 -15.93 2.357 1 96 60 GLU B O 1
ATOM 1502 N N . HIS B 1 61 ? 15.539 -15.148 0.273 1 95.69 61 HIS B N 1
ATOM 1503 C CA . HIS B 1 61 ? 16.641 -14.258 0.644 1 95.69 61 HIS B CA 1
ATOM 1504 C C . HIS B 1 61 ? 16.203 -12.797 0.589 1 95.69 61 HIS B C 1
ATOM 1506 O O . HIS B 1 61 ? 16.781 -12 -0.141 1 95.69 61 HIS B O 1
ATOM 1512 N N . GLY B 1 62 ? 15.297 -12.523 1.438 1 95.38 62 GLY B N 1
ATOM 1513 C CA . GLY B 1 62 ? 14.617 -11.242 1.39 1 95.38 62 GLY B CA 1
ATOM 1514 C C . GLY B 1 62 ? 15.531 -10.07 1.67 1 95.38 62 GLY B C 1
ATOM 1515 O O . GLY B 1 62 ? 15.562 -9.102 0.907 1 95.38 62 GLY B O 1
ATOM 1516 N N . ASP B 1 63 ? 16.328 -10.18 2.74 1 94.38 63 ASP B N 1
ATOM 1517 C CA . ASP B 1 63 ? 17.188 -9.07 3.129 1 94.38 63 ASP B CA 1
ATOM 1518 C C . ASP B 1 63 ? 18.172 -8.727 2.014 1 94.38 63 ASP B C 1
ATOM 1520 O O . ASP B 1 63 ? 18.391 -7.551 1.706 1 94.38 63 ASP B O 1
ATOM 1524 N N . ALA B 1 64 ? 18.688 -9.719 1.496 1 94.5 64 ALA B N 1
ATOM 1525 C CA . ALA B 1 64 ? 19.656 -9.523 0.421 1 94.5 64 ALA B CA 1
ATOM 1526 C C . ALA B 1 64 ? 19 -8.891 -0.803 1 94.5 64 ALA B C 1
ATOM 1528 O O . ALA B 1 64 ? 19.562 -7.996 -1.43 1 94.5 64 ALA B O 1
ATOM 1529 N N . ALA B 1 65 ? 17.812 -9.383 -1.158 1 94.5 65 ALA B N 1
ATOM 1530 C CA . ALA B 1 65 ? 17.094 -8.859 -2.316 1 94.5 65 ALA B CA 1
ATOM 1531 C C . ALA B 1 65 ? 16.766 -7.379 -2.141 1 94.5 65 ALA B C 1
ATOM 1533 O O . ALA B 1 65 ? 16.984 -6.578 -3.053 1 94.5 65 ALA B O 1
ATOM 1534 N N . VAL B 1 66 ? 16.312 -7.035 -1.001 1 93.5 66 VAL B N 1
ATOM 1535 C CA . VAL B 1 66 ? 15.961 -5.652 -0.705 1 93.5 66 VAL B CA 1
ATOM 1536 C C . VAL B 1 66 ? 17.203 -4.77 -0.78 1 93.5 66 VAL B C 1
ATOM 1538 O O . VAL B 1 66 ? 17.188 -3.705 -1.4 1 93.5 66 VAL B O 1
ATOM 1541 N N . ALA B 1 67 ? 18.25 -5.207 -0.203 1 91.38 67 ALA B N 1
ATOM 1542 C CA . ALA B 1 67 ? 19.484 -4.438 -0.19 1 91.38 67 ALA B CA 1
ATOM 1543 C C . ALA B 1 67 ? 20.016 -4.23 -1.605 1 91.38 67 ALA B C 1
ATOM 1545 O O . ALA B 1 67 ? 20.516 -3.152 -1.937 1 91.38 67 ALA B O 1
ATOM 1546 N N . GLN B 1 68 ? 19.859 -5.23 -2.346 1 94.31 68 GLN B N 1
ATOM 1547 C CA . GLN B 1 68 ? 20.5 -5.219 -3.656 1 94.31 68 GLN B CA 1
ATOM 1548 C C . GLN B 1 68 ? 19.594 -4.586 -4.707 1 94.31 68 GLN B C 1
ATOM 1550 O O . GLN B 1 68 ? 20.078 -4.031 -5.699 1 94.31 68 GLN B O 1
ATOM 1555 N N . ARG B 1 69 ? 18.266 -4.645 -4.5 1 96.44 69 ARG B N 1
ATOM 1556 C CA . ARG B 1 69 ? 17.359 -4.293 -5.586 1 96.44 69 ARG B CA 1
ATOM 1557 C C . ARG B 1 69 ? 16.375 -3.223 -5.141 1 96.44 69 ARG B C 1
ATOM 1559 O O . ARG B 1 69 ? 15.32 -3.039 -5.77 1 96.44 69 ARG B O 1
ATOM 1566 N N . ALA B 1 70 ? 16.688 -2.494 -4.133 1 96.5 70 ALA B N 1
ATOM 1567 C CA . ALA B 1 70 ? 15.75 -1.568 -3.514 1 96.5 70 ALA B CA 1
ATOM 1568 C C . ALA B 1 70 ? 15.25 -0.538 -4.52 1 96.5 70 ALA B C 1
ATOM 1570 O O . ALA B 1 70 ? 14.047 -0.284 -4.617 1 96.5 70 ALA B O 1
ATOM 1571 N N . PRO B 1 71 ? 16.172 0.077 -5.348 1 95.25 71 PRO B N 1
ATOM 1572 C CA . PRO B 1 71 ? 15.664 1.094 -6.273 1 95.25 71 PRO B CA 1
ATOM 1573 C C . PRO B 1 71 ? 14.656 0.532 -7.273 1 95.25 71 PRO B C 1
ATOM 1575 O O . PRO B 1 71 ? 13.633 1.159 -7.539 1 95.25 71 PRO B O 1
ATOM 1578 N N . GLU B 1 72 ? 14.906 -0.576 -7.805 1 96 72 GLU B N 1
ATOM 1579 C CA . GLU B 1 72 ? 14.023 -1.193 -8.789 1 96 72 GLU B CA 1
ATOM 1580 C C . GLU B 1 72 ? 12.719 -1.656 -8.141 1 96 72 GLU B C 1
ATOM 1582 O O . GLU B 1 72 ? 11.641 -1.512 -8.727 1 96 72 GLU B O 1
ATOM 1587 N N . LEU B 1 73 ? 12.883 -2.244 -6.93 1 97.31 73 LEU B N 1
ATOM 1588 C CA . LEU B 1 73 ? 11.703 -2.709 -6.215 1 97.31 73 LEU B CA 1
ATOM 1589 C C . LEU B 1 73 ? 10.805 -1.539 -5.836 1 97.31 73 LEU B C 1
ATOM 1591 O O . LEU B 1 73 ? 9.578 -1.608 -6.004 1 97.31 73 LEU B O 1
ATOM 1595 N N . LEU B 1 74 ? 11.414 -0.48 -5.336 1 97.5 74 LEU B N 1
ATOM 1596 C CA . LEU B 1 74 ? 10.656 0.711 -4.973 1 97.5 74 LEU B CA 1
ATOM 1597 C C . LEU B 1 74 ? 9.938 1.289 -6.191 1 97.5 74 LEU B C 1
ATOM 1599 O O . LEU B 1 74 ? 8.781 1.695 -6.094 1 97.5 74 LEU B O 1
ATOM 1603 N N . ALA B 1 75 ? 10.602 1.357 -7.297 1 95.62 75 ALA B N 1
ATOM 1604 C CA . ALA B 1 75 ? 10 1.854 -8.531 1 95.62 75 ALA B CA 1
ATOM 1605 C C . ALA B 1 75 ? 8.766 1.039 -8.906 1 95.62 75 ALA B C 1
ATOM 1607 O O . ALA B 1 75 ? 7.754 1.595 -9.352 1 95.62 75 ALA B O 1
ATOM 1608 N N . LEU B 1 76 ? 8.812 -0.239 -8.766 1 96.5 76 LEU B N 1
ATOM 1609 C CA . LEU B 1 76 ? 7.684 -1.109 -9.07 1 96.5 76 LEU B CA 1
ATOM 1610 C C . LEU B 1 76 ? 6.516 -0.835 -8.125 1 96.5 76 LEU B C 1
ATOM 1612 O O . LEU B 1 76 ? 5.359 -0.803 -8.555 1 96.5 76 LEU B O 1
ATOM 1616 N N . LEU B 1 77 ? 6.871 -0.628 -6.863 1 97.69 77 LEU B N 1
ATOM 1617 C CA . LEU B 1 77 ? 5.832 -0.394 -5.863 1 97.69 77 LEU B CA 1
ATOM 1618 C C . LEU B 1 77 ? 5.137 0.94 -6.109 1 97.69 77 LEU B C 1
ATOM 1620 O O . LEU B 1 77 ? 4.016 1.154 -5.641 1 97.69 77 LEU B O 1
ATOM 1624 N N . MET B 1 78 ? 5.785 1.878 -6.742 1 97.44 78 MET B N 1
ATOM 1625 C CA . MET B 1 78 ? 5.223 3.213 -6.938 1 97.44 78 MET B CA 1
ATOM 1626 C C . MET B 1 78 ? 4.395 3.275 -8.211 1 97.44 78 MET B C 1
ATOM 1628 O O . MET B 1 78 ? 3.783 4.305 -8.516 1 97.44 78 MET B O 1
ATOM 1632 N N . GLN B 1 79 ? 4.316 2.221 -8.961 1 96.69 79 GLN B N 1
ATOM 1633 C CA . GLN B 1 79 ? 3.438 2.143 -10.125 1 96.69 79 GLN B CA 1
ATOM 1634 C C . GLN B 1 79 ? 1.989 1.902 -9.711 1 96.69 79 GLN B C 1
ATOM 1636 O O . GLN B 1 79 ? 1.73 1.225 -8.711 1 96.69 79 GLN B O 1
ATOM 1641 N N . ASP B 1 80 ? 1.117 2.482 -10.547 1 96.88 80 ASP B N 1
ATOM 1642 C CA . ASP B 1 80 ? -0.303 2.291 -10.273 1 96.88 80 ASP B CA 1
ATOM 1643 C C . ASP B 1 80 ? -0.704 0.827 -10.445 1 96.88 80 ASP B C 1
ATOM 1645 O O . ASP B 1 80 ? -0.226 0.15 -11.352 1 96.88 80 ASP B O 1
ATOM 1649 N N . CYS B 1 81 ? -1.528 0.371 -9.531 1 97.75 81 CYS B N 1
ATOM 1650 C CA . CYS B 1 81 ? -2.092 -0.975 -9.562 1 97.75 81 CYS B CA 1
ATOM 1651 C C . CYS B 1 81 ? -3.609 -0.933 -9.422 1 97.75 81 CYS B C 1
ATOM 1653 O O . CYS B 1 81 ? -4.129 -0.794 -8.312 1 97.75 81 CYS B O 1
ATOM 1655 N N . GLY B 1 82 ? -4.301 -1.184 -10.461 1 97.25 82 GLY B N 1
ATOM 1656 C CA . GLY B 1 82 ? -5.73 -0.939 -10.539 1 97.25 82 GLY B CA 1
ATOM 1657 C C . GLY B 1 82 ? -6.551 -1.922 -9.727 1 97.25 82 GLY B C 1
ATOM 1658 O O . GLY B 1 82 ? -7.711 -1.651 -9.406 1 97.25 82 GLY B O 1
ATOM 1659 N N . TYR B 1 83 ? -6.051 -3.07 -9.43 1 97.88 83 TYR B N 1
ATOM 1660 C CA . TYR B 1 83 ? -6.82 -4.086 -8.719 1 97.88 83 TYR B CA 1
ATOM 1661 C C . TYR B 1 83 ? -6.531 -4.047 -7.223 1 97.88 83 TYR B C 1
ATOM 1663 O O . TYR B 1 83 ? -7.207 -4.711 -6.438 1 97.88 83 TYR B O 1
ATOM 1671 N N . ALA B 1 84 ? -5.539 -3.301 -6.75 1 98.12 84 ALA B N 1
ATOM 1672 C CA . ALA B 1 84 ? -5.133 -3.225 -5.348 1 98.12 84 ALA B CA 1
ATOM 1673 C C . ALA B 1 84 ? -5.812 -2.053 -4.645 1 98.12 84 ALA B C 1
ATOM 1675 O O . ALA B 1 84 ? -5.887 -0.951 -5.191 1 98.12 84 ALA B O 1
ATOM 1676 N N . GLN B 1 85 ? -6.312 -2.326 -3.477 1 95.81 85 GLN B N 1
ATOM 1677 C CA . GLN B 1 85 ? -6.82 -1.234 -2.65 1 95.81 85 GLN B CA 1
ATOM 1678 C C . GLN B 1 85 ? -5.719 -0.222 -2.344 1 95.81 85 GLN B C 1
ATOM 1680 O O . GLN B 1 85 ? -4.602 -0.601 -1.985 1 95.81 85 GLN B O 1
ATOM 1685 N N . GLY B 1 86 ? -6.066 1.088 -2.523 1 94.44 86 GLY B N 1
ATOM 1686 C CA . GLY B 1 86 ? -5.043 2.111 -2.369 1 94.44 86 GLY B CA 1
ATOM 1687 C C . GLY B 1 86 ? -4.219 2.322 -3.625 1 94.44 86 GLY B C 1
ATOM 1688 O O . GLY B 1 86 ? -3.432 3.268 -3.705 1 94.44 86 GLY B O 1
ATOM 1689 N N . GLY B 1 87 ? -4.25 1.354 -4.496 1 96.62 87 GLY B N 1
ATOM 1690 C CA . GLY B 1 87 ? -3.689 1.547 -5.824 1 96.62 87 GLY B CA 1
ATOM 1691 C C . GLY B 1 87 ? -2.223 1.171 -5.91 1 96.62 87 GLY B C 1
ATOM 1692 O O . GLY B 1 87 ? -1.532 1.56 -6.855 1 96.62 87 GLY B O 1
ATOM 1693 N N . ARG B 1 88 ? -1.724 0.464 -4.918 1 97.31 88 ARG B N 1
ATOM 1694 C CA . ARG B 1 88 ? -0.308 0.109 -4.938 1 97.31 88 ARG B CA 1
ATOM 1695 C C . ARG B 1 88 ? -0.087 -1.297 -4.395 1 97.31 88 ARG B C 1
ATOM 1697 O O . ARG B 1 88 ? -0.83 -1.754 -3.521 1 97.31 88 ARG B O 1
ATOM 1704 N N . LEU B 1 89 ? 0.973 -1.937 -4.895 1 98.56 89 LEU B N 1
ATOM 1705 C CA . LEU B 1 89 ? 1.457 -3.191 -4.332 1 98.56 89 LEU B CA 1
ATOM 1706 C C . LEU B 1 89 ? 2.268 -2.941 -3.064 1 98.56 89 LEU B C 1
ATOM 1708 O O . LEU B 1 89 ? 2.65 -1.805 -2.781 1 98.56 89 LEU B O 1
ATOM 1712 N N . GLN B 1 90 ? 2.453 -4.02 -2.326 1 98.19 90 GLN B N 1
ATOM 1713 C CA . GLN B 1 90 ? 3.266 -3.932 -1.116 1 98.19 90 GLN B CA 1
ATOM 1714 C C . GLN B 1 90 ? 4.289 -5.062 -1.058 1 98.19 90 GLN B C 1
ATOM 1716 O O . GLN B 1 90 ? 4.094 -6.113 -1.675 1 98.19 90 GLN B O 1
ATOM 1721 N N . LEU B 1 91 ? 5.32 -4.836 -0.345 1 98.31 91 LEU B N 1
ATOM 1722 C CA . LEU B 1 91 ? 6.293 -5.871 -0.015 1 98.31 91 LEU B CA 1
ATOM 1723 C C . LEU B 1 91 ? 6.336 -6.121 1.488 1 98.31 91 LEU B C 1
ATOM 1725 O O . LEU B 1 91 ? 6.07 -5.211 2.279 1 98.31 91 LEU B O 1
ATOM 1729 N N . ALA B 1 92 ? 6.645 -7.301 1.852 1 97.5 92 ALA B N 1
ATOM 1730 C CA . ALA B 1 92 ? 6.805 -7.672 3.256 1 97.5 92 ALA B CA 1
ATOM 1731 C C . ALA B 1 92 ? 7.949 -8.664 3.438 1 97.5 92 ALA B C 1
ATOM 1733 O O . ALA B 1 92 ? 8.203 -9.492 2.561 1 97.5 92 ALA B O 1
ATOM 1734 N N . LEU B 1 93 ? 8.57 -8.508 4.531 1 96.19 93 LEU B N 1
ATOM 1735 C CA . LEU B 1 93 ? 9.539 -9.508 4.965 1 96.19 93 LEU B CA 1
ATOM 1736 C C . LEU B 1 93 ? 8.945 -10.414 6.035 1 96.19 93 LEU B C 1
ATOM 1738 O O . LEU B 1 93 ? 8.516 -9.938 7.09 1 96.19 93 LEU B O 1
ATOM 1742 N N . ASN B 1 94 ? 8.844 -11.617 5.715 1 95.06 94 ASN B N 1
ATOM 1743 C CA . ASN B 1 94 ? 8.297 -12.602 6.641 1 95.06 94 ASN B CA 1
ATOM 1744 C C . ASN B 1 94 ? 9.242 -13.789 6.809 1 95.06 94 ASN B C 1
ATOM 1746 O O . ASN B 1 94 ? 9.406 -14.594 5.887 1 95.06 94 ASN B O 1
ATOM 1750 N N . GLU B 1 95 ? 9.812 -13.922 8.008 1 94.44 95 GLU B N 1
ATOM 1751 C CA . GLU B 1 95 ? 10.719 -15.023 8.312 1 94.44 95 GLU B CA 1
ATOM 1752 C C . GLU B 1 95 ? 11.828 -15.133 7.277 1 94.44 95 GLU B C 1
ATOM 1754 O O . GLU B 1 95 ? 12.094 -16.219 6.75 1 94.44 95 GLU B O 1
ATOM 1759 N N . GLY B 1 96 ? 12.367 -14.008 6.91 1 94.25 96 GLY B N 1
ATOM 1760 C CA . GLY B 1 96 ? 13.508 -13.961 6.008 1 94.25 96 GLY B CA 1
ATOM 1761 C C . GLY B 1 96 ? 13.109 -13.961 4.543 1 94.25 96 GLY B C 1
ATOM 1762 O O . GLY B 1 96 ? 13.945 -13.711 3.666 1 94.25 96 GLY B O 1
ATOM 1763 N N . ALA B 1 97 ? 11.867 -14.219 4.238 1 97.31 97 ALA B N 1
ATOM 1764 C CA . ALA B 1 97 ? 11.391 -14.25 2.859 1 97.31 97 ALA B CA 1
ATOM 1765 C C . ALA B 1 97 ? 10.773 -12.914 2.461 1 97.31 97 ALA B C 1
ATOM 1767 O O . ALA B 1 97 ? 10.094 -12.266 3.266 1 97.31 97 ALA B O 1
ATOM 1768 N N . LEU B 1 98 ? 11.078 -12.531 1.257 1 97.94 98 LEU B N 1
ATOM 1769 C CA . LEU B 1 98 ? 10.438 -11.352 0.681 1 97.94 98 LEU B CA 1
ATOM 1770 C C . LEU B 1 98 ? 9.156 -11.734 -0.055 1 97.94 98 LEU B C 1
ATOM 1772 O O . LEU B 1 98 ? 9.172 -12.617 -0.92 1 97.94 98 LEU B O 1
ATOM 1776 N N . GLU B 1 99 ? 8.094 -11.086 0.316 1 98.38 99 GLU B N 1
ATOM 1777 C CA . GLU B 1 99 ? 6.797 -11.406 -0.269 1 98.38 99 GLU B CA 1
ATOM 1778 C C . GLU B 1 99 ? 6.191 -10.188 -0.961 1 98.38 99 GLU B C 1
ATOM 1780 O O . GLU B 1 99 ? 6.305 -9.062 -0.468 1 98.38 99 GLU B O 1
ATOM 1785 N N . LEU B 1 100 ? 5.633 -10.461 -2.115 1 98.56 100 LEU B N 1
ATOM 1786 C CA . LEU B 1 100 ? 4.766 -9.492 -2.781 1 98.56 100 LEU B CA 1
ATOM 1787 C C . LEU B 1 100 ? 3.314 -9.672 -2.346 1 98.56 100 LEU B C 1
ATOM 1789 O O . LEU B 1 100 ? 2.816 -10.805 -2.287 1 98.56 100 LEU B O 1
ATOM 1793 N N . ARG B 1 101 ? 2.637 -8.531 -2.068 1 98.25 101 ARG B N 1
ATOM 1794 C CA . ARG B 1 101 ? 1.266 -8.625 -1.578 1 98.25 101 ARG B CA 1
ATOM 1795 C C . ARG B 1 101 ? 0.391 -7.531 -2.182 1 98.25 101 ARG B C 1
ATOM 1797 O O . ARG B 1 101 ? 0.89 -6.469 -2.559 1 98.25 101 ARG B O 1
ATOM 1804 N N . ALA B 1 102 ? -0.857 -7.773 -2.229 1 98.56 102 ALA B N 1
ATOM 1805 C CA . ALA B 1 102 ? -1.871 -6.809 -2.645 1 98.56 102 ALA B CA 1
ATOM 1806 C C . ALA B 1 102 ? -3.18 -7.027 -1.89 1 98.56 102 ALA B C 1
ATOM 1808 O O . ALA B 1 102 ? -3.654 -8.156 -1.772 1 98.56 102 ALA B O 1
ATOM 1809 N N . LEU B 1 103 ? -3.699 -6.023 -1.283 1 97.56 103 LEU B N 1
ATOM 1810 C CA . LEU B 1 103 ? -5.078 -6.012 -0.811 1 97.56 103 LEU B CA 1
ATOM 1811 C C . LEU B 1 103 ? -6.047 -5.754 -1.961 1 97.56 103 LEU B C 1
ATOM 1813 O O . LEU B 1 103 ? -6.008 -4.691 -2.586 1 97.56 103 LEU B O 1
ATOM 1817 N N . VAL B 1 104 ? -6.926 -6.676 -2.207 1 97.38 104 VAL B N 1
ATOM 1818 C CA . VAL B 1 104 ? -7.758 -6.609 -3.402 1 97.38 104 VAL B CA 1
ATOM 1819 C C . VAL B 1 104 ? -8.891 -5.609 -3.184 1 97.38 104 VAL B C 1
ATOM 1821 O O . VAL B 1 104 ? -9.531 -5.605 -2.131 1 97.38 104 VAL B O 1
ATOM 1824 N N . ARG B 1 105 ? -9.141 -4.809 -4.18 1 96.44 105 ARG B N 1
ATOM 1825 C CA . ARG B 1 105 ? -10.242 -3.855 -4.129 1 96.44 105 ARG B CA 1
ATOM 1826 C C . ARG B 1 105 ? -11.586 -4.578 -4.016 1 96.44 105 ARG B C 1
ATOM 1828 O O . ARG B 1 105 ? -11.766 -5.652 -4.586 1 96.44 105 ARG B O 1
ATOM 1835 N N . SER B 1 106 ? -12.508 -3.904 -3.457 1 93 106 SER B N 1
ATOM 1836 C CA . SER B 1 106 ? -13.828 -4.477 -3.229 1 93 106 SER B CA 1
ATOM 1837 C C . SER B 1 106 ? -14.555 -4.742 -4.547 1 93 106 SER B C 1
ATOM 1839 O O . SER B 1 106 ? -15.297 -5.719 -4.668 1 93 106 SER B O 1
ATOM 1841 N N . ASP B 1 107 ? -14.375 -3.85 -5.508 1 94.81 107 ASP B N 1
ATOM 1842 C CA . ASP B 1 107 ? -15.086 -4 -6.773 1 94.81 107 ASP B CA 1
ATOM 1843 C C . ASP B 1 107 ? -14.539 -5.18 -7.574 1 94.81 107 ASP B C 1
ATOM 1845 O O . ASP B 1 107 ? -15.188 -5.648 -8.516 1 94.81 107 ASP B O 1
ATOM 1849 N N . ARG B 1 108 ? -13.352 -5.664 -7.27 1 96.62 108 ARG B N 1
ATOM 1850 C CA . ARG B 1 108 ? -12.758 -6.812 -7.945 1 96.62 108 ARG B CA 1
ATOM 1851 C C . ARG B 1 108 ? -13.195 -8.117 -7.285 1 96.62 108 ARG B C 1
ATOM 1853 O O . ARG B 1 108 ? -12.844 -9.203 -7.75 1 96.62 108 ARG B O 1
ATOM 1860 N N . LEU B 1 109 ? -14.023 -8.016 -6.238 1 95.06 109 LEU B N 1
ATOM 1861 C CA . LEU B 1 109 ? -14.492 -9.18 -5.5 1 95.06 109 LEU B CA 1
ATOM 1862 C C . LEU B 1 109 ? -15.961 -9.461 -5.801 1 95.06 109 LEU B C 1
ATOM 1864 O O . LEU B 1 109 ? -16.562 -10.336 -5.18 1 95.06 109 LEU B O 1
ATOM 1868 N N . GLU B 1 110 ? -16.484 -8.75 -6.691 1 95 110 GLU B N 1
ATOM 1869 C CA . GLU B 1 110 ? -17.906 -8.797 -6.953 1 95 110 GLU B CA 1
ATOM 1870 C C . GLU B 1 110 ? -18.312 -10.109 -7.617 1 95 110 GLU B C 1
ATOM 1872 O O . GLU B 1 110 ? -19.406 -10.633 -7.363 1 95 110 GLU B O 1
ATOM 1877 N N . ASP B 1 111 ? -17.484 -10.578 -8.523 1 94.31 111 ASP B N 1
ATOM 1878 C CA . ASP B 1 111 ? -17.781 -11.828 -9.219 1 94.31 111 ASP B CA 1
ATOM 1879 C C . ASP B 1 111 ? -16.5 -12.445 -9.797 1 94.31 111 ASP B C 1
ATOM 1881 O O . ASP B 1 111 ? -15.414 -11.898 -9.633 1 94.31 111 ASP B O 1
ATOM 1885 N N . GLY B 1 112 ? -16.656 -13.578 -10.383 1 93.5 112 GLY B N 1
ATOM 1886 C CA . GLY B 1 112 ? -15.523 -14.328 -10.906 1 93.5 112 GLY B CA 1
ATOM 1887 C C . GLY B 1 112 ? -14.758 -13.578 -11.984 1 93.5 112 GLY B C 1
ATOM 1888 O O . GLY B 1 112 ? -13.531 -13.68 -12.055 1 93.5 112 GLY B O 1
ATOM 1889 N N . ARG B 1 113 ? -15.523 -12.906 -12.844 1 96.19 113 ARG B N 1
ATOM 1890 C CA . ARG B 1 113 ? -14.875 -12.164 -13.922 1 96.19 113 ARG B CA 1
ATOM 1891 C C . ARG B 1 113 ? -14 -11.039 -13.367 1 96.19 113 ARG B C 1
ATOM 1893 O O . ARG B 1 113 ? -12.844 -10.898 -13.758 1 96.19 113 ARG B O 1
ATOM 1900 N N . ALA B 1 114 ? -14.547 -10.234 -12.438 1 97.19 114 ALA B N 1
ATOM 1901 C CA . ALA B 1 114 ? -13.805 -9.141 -11.812 1 97.19 114 ALA B CA 1
ATOM 1902 C C . ALA B 1 114 ? -12.578 -9.672 -11.062 1 97.19 114 ALA B C 1
ATOM 1904 O O . ALA B 1 114 ? -11.492 -9.086 -11.148 1 97.19 114 ALA B O 1
ATOM 1905 N N . PHE B 1 115 ? -12.781 -10.805 -10.43 1 96.44 115 PHE B N 1
ATOM 1906 C CA . PHE B 1 115 ? -11.664 -11.352 -9.664 1 96.44 115 PHE B CA 1
ATOM 1907 C C . PHE B 1 115 ? -10.617 -11.961 -10.594 1 96.44 115 PHE B C 1
ATOM 1909 O O . PHE B 1 115 ? -9.422 -11.891 -10.312 1 96.44 115 PHE B O 1
ATOM 1916 N N . SER B 1 116 ? -11.008 -12.562 -11.672 1 96.06 116 SER B N 1
ATOM 1917 C CA . SER B 1 116 ? -10.07 -13.055 -12.672 1 96.06 116 SER B CA 1
ATOM 1918 C C . SER B 1 116 ? -9.148 -11.945 -13.164 1 96.06 116 SER B C 1
ATOM 1920 O O . SER B 1 116 ? -7.949 -12.172 -13.344 1 96.06 116 SER B O 1
ATOM 1922 N N . ASP B 1 117 ? -9.695 -10.805 -13.359 1 97.5 117 ASP B N 1
ATOM 1923 C CA . ASP B 1 117 ? -8.898 -9.656 -13.766 1 97.5 117 ASP B CA 1
ATOM 1924 C C . ASP B 1 117 ? -7.84 -9.32 -12.719 1 97.5 117 ASP B C 1
ATOM 1926 O O . ASP B 1 117 ? -6.695 -9.008 -13.062 1 97.5 117 ASP B O 1
ATOM 1930 N N . ALA B 1 118 ? -8.234 -9.32 -11.477 1 97.94 118 ALA B N 1
ATOM 1931 C CA . ALA B 1 118 ? -7.301 -9.047 -10.383 1 97.94 118 ALA B CA 1
ATOM 1932 C C . ALA B 1 118 ? -6.199 -10.102 -10.328 1 97.94 118 ALA B C 1
ATOM 1934 O O . ALA B 1 118 ? -5.023 -9.773 -10.148 1 97.94 118 ALA B O 1
ATOM 1935 N N . LEU B 1 119 ? -6.559 -11.375 -10.484 1 96.38 119 LEU B N 1
ATOM 1936 C CA . LEU B 1 119 ? -5.594 -12.469 -10.469 1 96.38 119 LEU B CA 1
ATOM 1937 C C . LEU B 1 119 ? -4.594 -12.328 -11.609 1 96.38 119 LEU B C 1
ATOM 1939 O O . LEU B 1 119 ? -3.391 -12.516 -11.414 1 96.38 119 LEU B O 1
ATOM 1943 N N . HIS B 1 120 ? -5.055 -12 -12.742 1 96.44 120 HIS B N 1
ATOM 1944 C CA . HIS B 1 120 ? -4.18 -11.781 -13.891 1 96.44 120 HIS B CA 1
ATOM 1945 C C . HIS B 1 120 ? -3.248 -10.602 -13.664 1 96.44 120 HIS B C 1
ATOM 1947 O O . HIS B 1 120 ? -2.064 -10.656 -14.008 1 96.44 120 HIS B O 1
ATOM 1953 N N . GLY B 1 121 ? -3.811 -9.555 -13.133 1 97.88 121 GLY B N 1
ATOM 1954 C CA . GLY B 1 121 ? -2.975 -8.422 -12.789 1 97.88 121 GLY B CA 1
ATOM 1955 C C . GLY B 1 121 ? -1.867 -8.773 -11.812 1 97.88 121 GLY B C 1
ATOM 1956 O O . GLY B 1 121 ? -0.717 -8.367 -12 1 97.88 121 GLY B O 1
ATOM 1957 N N . PHE B 1 122 ? -2.256 -9.516 -10.828 1 98.19 122 PHE B N 1
ATOM 1958 C CA . PHE B 1 122 ? -1.262 -9.906 -9.836 1 98.19 122 PHE B CA 1
ATOM 1959 C C . PHE B 1 122 ? -0.211 -10.82 -10.453 1 98.19 122 PHE B C 1
ATOM 1961 O O . PHE B 1 122 ? 0.977 -10.711 -10.148 1 98.19 122 PHE B O 1
ATOM 1968 N N . PHE B 1 123 ? -0.671 -11.664 -11.281 1 96.88 123 PHE B N 1
ATOM 1969 C CA . PHE B 1 123 ? 0.249 -12.539 -12 1 96.88 123 PHE B CA 1
ATOM 1970 C C . PHE B 1 123 ? 1.286 -11.727 -12.766 1 96.88 123 PHE B C 1
ATOM 1972 O O . PHE B 1 123 ? 2.484 -12 -12.68 1 96.88 123 PHE B O 1
ATOM 1979 N N . ASP B 1 124 ? 0.834 -10.742 -13.461 1 97.31 124 ASP B N 1
ATOM 1980 C CA . ASP B 1 124 ? 1.729 -9.875 -14.227 1 97.31 124 ASP B CA 1
ATOM 1981 C C . ASP B 1 124 ? 2.721 -9.164 -13.312 1 97.31 124 ASP B C 1
ATOM 1983 O O . ASP B 1 124 ? 3.906 -9.062 -13.633 1 97.31 124 ASP B O 1
ATOM 1987 N N . SER B 1 125 ? 2.26 -8.664 -12.258 1 98.25 125 SER B N 1
ATOM 1988 C CA . SER B 1 125 ? 3.107 -7.98 -11.281 1 98.25 125 SER B CA 1
ATOM 1989 C C . SER B 1 125 ? 4.156 -8.922 -10.703 1 98.25 125 SER B C 1
ATOM 1991 O O . SER B 1 125 ? 5.312 -8.539 -10.523 1 98.25 125 SER B O 1
ATOM 1993 N N . LEU B 1 126 ? 3.699 -10.133 -10.383 1 98 126 LEU B N 1
ATOM 1994 C CA . LEU B 1 126 ? 4.582 -11.156 -9.828 1 98 126 LEU B CA 1
ATOM 1995 C C . LEU B 1 126 ? 5.723 -11.461 -10.789 1 98 126 LEU B C 1
ATOM 1997 O O . LEU B 1 126 ? 6.887 -11.539 -10.383 1 98 126 LEU B O 1
ATOM 2001 N N . GLU B 1 127 ? 5.387 -11.57 -12.016 1 97 127 GLU B N 1
ATOM 2002 C CA . GLU B 1 127 ? 6.398 -11.836 -13.039 1 97 127 GLU B CA 1
ATOM 2003 C C . GLU B 1 127 ? 7.441 -10.719 -13.078 1 97 127 GLU B C 1
ATOM 2005 O O . GLU B 1 127 ? 8.648 -10.992 -13.102 1 97 127 GLU B O 1
ATOM 2010 N N . ARG B 1 128 ? 7.012 -9.539 -13.062 1 97.25 128 ARG B N 1
ATOM 2011 C CA . ARG B 1 128 ? 7.914 -8.391 -13.109 1 97.25 128 ARG B CA 1
ATOM 2012 C C . ARG B 1 128 ? 8.805 -8.352 -11.867 1 97.25 128 ARG B C 1
ATOM 2014 O O . ARG B 1 128 ? 10 -8.086 -11.969 1 97.25 128 ARG B O 1
ATOM 2021 N N . CYS B 1 129 ? 8.219 -8.602 -10.766 1 97.69 129 CYS B N 1
ATOM 2022 C CA . CYS B 1 129 ? 8.977 -8.555 -9.516 1 97.69 129 CYS B CA 1
ATOM 2023 C C . CYS B 1 129 ? 10 -9.68 -9.453 1 97.69 129 CYS B C 1
ATOM 2025 O O . CYS B 1 129 ? 11.117 -9.484 -8.977 1 97.69 129 CYS B O 1
ATOM 2027 N N . CYS B 1 130 ? 9.602 -10.82 -9.945 1 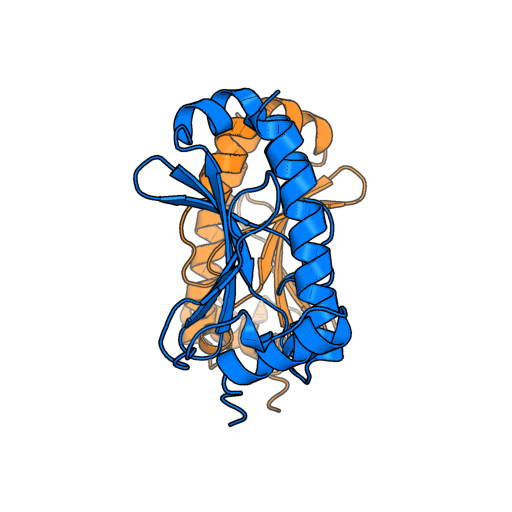96.31 130 CYS B N 1
ATOM 2028 C CA . CYS B 1 130 ? 10.531 -11.945 -9.969 1 96.31 130 CYS B CA 1
ATOM 2029 C C . CYS B 1 130 ? 11.727 -11.648 -10.859 1 96.31 130 CYS B C 1
ATOM 2031 O O . CYS B 1 130 ? 12.867 -11.961 -10.508 1 96.31 130 CYS B O 1
ATOM 2033 N N . GLU B 1 131 ? 11.398 -11.102 -11.977 1 95.06 131 GLU B N 1
ATOM 2034 C CA . GLU B 1 131 ? 12.484 -10.719 -12.875 1 95.06 131 GLU B CA 1
ATOM 2035 C C . GLU B 1 131 ? 13.445 -9.75 -12.195 1 95.06 131 GLU B C 1
ATOM 2037 O O . GLU B 1 131 ? 14.656 -9.828 -12.406 1 95.06 131 GLU B O 1
ATOM 2042 N N . THR B 1 132 ? 12.953 -8.859 -11.438 1 94.94 132 THR B N 1
ATOM 2043 C CA . THR B 1 132 ? 13.75 -7.855 -10.75 1 94.94 132 THR B CA 1
ATOM 2044 C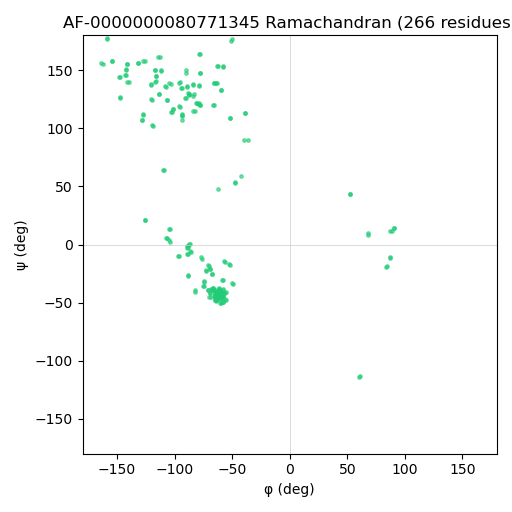 C . THR B 1 132 ? 14.609 -8.5 -9.656 1 94.94 132 THR B C 1
ATOM 2046 O O . THR B 1 132 ? 15.797 -8.203 -9.547 1 94.94 132 THR B O 1
ATOM 2049 N N . VAL B 1 133 ? 14.039 -9.383 -8.867 1 93.81 133 VAL B N 1
ATOM 2050 C CA . VAL B 1 133 ? 14.703 -9.969 -7.711 1 93.81 133 VAL B CA 1
ATOM 2051 C C . VAL B 1 133 ? 15.734 -11 -8.172 1 93.81 133 VAL B C 1
ATOM 2053 O O . VAL B 1 133 ? 16.766 -11.188 -7.527 1 93.81 133 VAL B O 1
ATOM 2056 N N . LEU B 1 134 ? 15.531 -11.672 -9.25 1 84.44 134 LEU B N 1
ATOM 2057 C CA . LEU B 1 134 ? 16.406 -12.742 -9.703 1 84.44 134 LEU B CA 1
ATOM 2058 C C . LEU B 1 134 ? 17.516 -12.203 -10.602 1 84.44 134 LEU B C 1
ATOM 2060 O O . LEU B 1 134 ? 18.453 -12.93 -10.953 1 84.44 134 LEU B O 1
ATOM 2064 N N . ARG B 1 135 ? 17.406 -11 -10.938 1 76.69 135 ARG B N 1
ATOM 2065 C CA . ARG B 1 135 ? 18.516 -10.422 -11.688 1 76.69 135 ARG B CA 1
ATOM 2066 C C . ARG B 1 135 ? 19.672 -10.055 -10.758 1 76.69 135 ARG B C 1
ATOM 2068 O O . ARG B 1 135 ? 19.453 -9.562 -9.656 1 76.69 135 ARG B O 1
#

Organism: Chromobacterium violaceum (strain ATCC 12472 / DSM 30191 / JCM 1249 / CCUG 213 / NBRC 12614 / NCIMB 9131 / NCTC 9757 / MK) (NCBI:txid243365)

Sequence (270 aa):
MFKQDIAQLVRSALQESGCDPSLLGPLDNHSTIALDLHDLPSIHVAAQDDDVWLWATLTEHGDAAVAQRAPELLALLMQDCGYAQGGRLQLALNEGALELRALVRSDRLEDGRAFSDALHGFFDSLERCCETVLRMFKQDIAQLVRSALQESGCDPSLLGPLDNHSTIALDLHDLPSIHVAAQDDDVWLWATLTEHGDAAVAQRAPELLALLMQDCGYAQGGRLQLALNEGALELRALVRSDRLEDGRAFSDALHGFFDSLERCCETVLR